Protein AF-A0A7S4UGL4-F1 (afdb_monomer_lite)

Radius of gyration: 26.82 Å; chains: 1; bounding box: 84×40×76 Å

Foldseek 3Di:
DDDDDDDDDDDDDDDDDDPDDDDPDDPDPDDLLNLLVVLQVQLVVCVVVVNLVSNVVSLVVSVVSVVVVVVVHNLCDPPPPSVCSLLSSLLSCCLSCVPPNPVSLVVNCVVVVANLSSLLSNLLNVVDPLVCNLVSLQVRLCVQVVDDRLVVVLVCVVPDPDDDDDDDDDPDDPDPPPHGDPVSLVSLVSSLVSCVSSVVVSSSVSSVVVSD

Sequence (212 aa):
LRAAAAAQGGGGKAGGGGAGVAAAQIPAAVSPAWLVELSLHLAFGHEDASDLVSAQKAVDAASALLDDMLKQGPLADLKDPRWHIRELVWNARAHFARKQPDKVRQEINAASGGTVTGTVLFVCNGGIPKEKCEDELSAAWSAIDDGLDLRDAVKASAAAPPPVPAPGKGQGSAGPRKGPGPQGLVELALAARAACSARCFALAQAMLARLD

Organism: NCBI:txid311494

Structure (mmCIF, N/CA/C/O backbone):
data_AF-A0A7S4UGL4-F1
#
_entry.id   AF-A0A7S4UGL4-F1
#
loop_
_atom_site.group_PDB
_atom_site.id
_atom_site.type_symbol
_atom_site.label_atom_id
_atom_site.label_alt_id
_atom_site.label_comp_id
_atom_site.label_asym_id
_atom_site.label_entity_id
_atom_site.label_seq_id
_atom_site.pdbx_PDB_ins_code
_atom_site.Cartn_x
_atom_site.Cartn_y
_atom_site.Cartn_z
_atom_site.occupancy
_atom_site.B_iso_or_equiv
_atom_site.auth_seq_id
_atom_site.auth_comp_id
_atom_site.auth_asym_id
_atom_site.auth_atom_id
_atom_site.pdbx_PDB_model_num
ATOM 1 N N . LEU A 1 1 ? 28.511 22.842 -24.683 1.00 36.59 1 LEU A N 1
ATOM 2 C CA . LEU A 1 1 ? 29.555 23.168 -25.682 1.00 36.59 1 LEU A CA 1
ATOM 3 C C . LEU A 1 1 ? 29.963 21.877 -26.374 1.00 36.59 1 LEU A C 1
ATOM 5 O O . LEU A 1 1 ? 30.260 20.907 -25.693 1.00 36.59 1 LEU A O 1
ATOM 9 N N . ARG A 1 2 ? 29.835 21.854 -27.705 1.00 37.72 2 ARG A N 1
ATOM 10 C CA . ARG A 1 2 ? 30.111 20.719 -28.597 1.00 37.72 2 ARG A CA 1
ATOM 11 C C . ARG A 1 2 ? 31.584 20.304 -28.534 1.00 37.72 2 ARG A C 1
ATOM 13 O O . ARG A 1 2 ? 32.440 21.179 -28.493 1.00 37.72 2 ARG A O 1
ATOM 20 N N . ALA A 1 3 ? 31.856 19.015 -28.705 1.00 38.88 3 ALA A N 1
ATOM 21 C CA . ALA A 1 3 ? 33.080 18.558 -29.354 1.00 38.88 3 ALA A CA 1
ATOM 22 C C . ALA A 1 3 ? 32.763 17.309 -30.184 1.00 38.88 3 ALA A C 1
ATOM 24 O O . ALA A 1 3 ? 32.491 16.235 -29.657 1.00 38.88 3 ALA A O 1
ATOM 25 N N . ALA A 1 4 ? 32.738 17.512 -31.499 1.00 39.75 4 ALA A N 1
ATOM 26 C CA . ALA A 1 4 ? 32.843 16.466 -32.496 1.00 39.75 4 ALA A CA 1
ATOM 27 C C . ALA A 1 4 ? 34.320 16.071 -32.624 1.00 39.75 4 ALA A C 1
ATOM 29 O O . ALA A 1 4 ? 35.186 16.944 -32.610 1.00 39.75 4 ALA A O 1
ATOM 30 N N . ALA A 1 5 ? 34.596 14.785 -32.817 1.00 43.34 5 ALA A N 1
ATOM 31 C CA . ALA A 1 5 ? 35.855 14.323 -33.381 1.00 43.34 5 ALA A CA 1
ATOM 32 C C . ALA A 1 5 ? 35.522 13.337 -34.502 1.00 43.34 5 ALA A C 1
ATOM 34 O O . ALA A 1 5 ? 35.168 12.185 -34.266 1.00 43.34 5 ALA A O 1
ATOM 35 N N . ALA A 1 6 ? 35.577 13.849 -35.729 1.00 40.62 6 ALA A N 1
ATOM 36 C CA . ALA A 1 6 ? 35.667 13.047 -36.933 1.00 40.62 6 ALA A CA 1
ATOM 37 C C . ALA A 1 6 ? 37.114 12.556 -37.063 1.00 40.62 6 ALA A C 1
ATOM 39 O O . ALA A 1 6 ? 38.041 13.363 -37.020 1.00 40.62 6 ALA A O 1
ATOM 40 N N . ALA A 1 7 ? 37.301 11.253 -37.253 1.00 40.53 7 ALA A N 1
ATOM 41 C CA . ALA A 1 7 ? 38.541 10.692 -37.768 1.00 40.53 7 ALA A CA 1
ATOM 42 C C . ALA A 1 7 ? 38.205 9.959 -39.067 1.00 40.53 7 ALA A C 1
ATOM 44 O O . ALA A 1 7 ? 37.523 8.937 -39.084 1.00 40.53 7 ALA A O 1
ATOM 45 N N . GLN A 1 8 ? 38.642 10.569 -40.161 1.00 36.66 8 GLN A N 1
ATOM 46 C CA . GLN A 1 8 ? 38.581 10.072 -41.523 1.00 36.66 8 GLN A CA 1
ATOM 47 C C . GLN A 1 8 ? 39.925 9.389 -41.805 1.00 36.66 8 GLN A C 1
ATOM 49 O O . GLN A 1 8 ? 40.971 9.994 -41.577 1.00 36.66 8 GLN A O 1
ATOM 54 N N . GLY A 1 9 ? 39.921 8.151 -42.299 1.00 32.38 9 GLY A N 1
ATOM 55 C CA . GLY A 1 9 ? 41.149 7.505 -42.756 1.00 32.38 9 GLY A CA 1
ATOM 56 C C . GLY A 1 9 ? 40.959 6.049 -43.166 1.00 32.38 9 GLY A C 1
ATOM 57 O O . GLY A 1 9 ? 40.658 5.209 -42.328 1.00 32.38 9 GLY A O 1
ATOM 58 N N . GLY A 1 10 ? 41.199 5.762 -44.449 1.00 30.03 10 GLY A N 1
ATOM 59 C CA . GLY A 1 10 ? 41.533 4.417 -44.928 1.00 30.03 10 GLY A CA 1
ATOM 60 C C . GLY A 1 10 ? 40.490 3.762 -45.829 1.00 30.03 10 GLY A C 1
ATOM 61 O O . GLY A 1 10 ? 39.720 2.917 -45.388 1.00 30.03 10 GLY A O 1
ATOM 62 N N . GLY A 1 11 ? 40.506 4.110 -47.117 1.00 33.19 11 GLY A N 1
ATOM 63 C CA . GLY A 1 11 ? 39.863 3.309 -48.154 1.00 33.19 11 GLY A CA 1
ATOM 64 C C . GLY A 1 11 ? 40.650 2.025 -48.429 1.00 33.19 11 GLY A C 1
ATOM 65 O O . GLY A 1 11 ? 41.856 2.066 -48.653 1.00 33.19 11 GLY A O 1
ATOM 66 N N . GLY A 1 12 ? 39.945 0.897 -48.463 1.00 33.81 12 GLY A N 1
ATOM 67 C CA . GLY A 1 12 ? 40.427 -0.388 -48.959 1.00 33.81 12 GLY A CA 1
ATOM 68 C C . GLY A 1 12 ? 39.231 -1.184 -49.471 1.00 33.81 12 GLY A C 1
ATOM 69 O O . GLY A 1 12 ? 38.298 -1.456 -48.720 1.00 33.81 12 GLY A O 1
ATOM 70 N N . LYS A 1 13 ? 39.210 -1.480 -50.772 1.00 40.00 13 LYS A N 1
ATOM 71 C CA . LYS A 1 13 ? 38.103 -2.149 -51.463 1.00 40.00 13 LYS A CA 1
ATOM 72 C C . LYS A 1 13 ? 38.457 -3.619 -51.720 1.00 40.00 13 LYS A C 1
ATOM 74 O O . LYS A 1 13 ? 39.523 -3.894 -52.253 1.00 40.00 13 LYS A O 1
ATOM 79 N N . ALA A 1 14 ? 37.465 -4.472 -51.457 1.00 39.34 14 ALA A N 1
ATOM 80 C CA . ALA A 1 14 ? 37.198 -5.809 -52.003 1.00 39.34 14 ALA A CA 1
ATOM 81 C C . ALA A 1 14 ? 38.036 -7.018 -51.537 1.00 39.34 14 ALA A C 1
ATOM 83 O O . ALA A 1 14 ? 39.243 -7.083 -51.731 1.00 39.34 14 ALA A O 1
ATOM 84 N N . GLY A 1 15 ? 37.316 -8.057 -51.091 1.00 30.25 15 GLY A N 1
ATOM 85 C CA . GLY A 1 15 ? 37.772 -9.443 -51.175 1.00 30.25 15 GLY A CA 1
ATOM 86 C C . GLY A 1 15 ? 37.043 -10.418 -50.246 1.00 30.25 15 GLY A C 1
ATOM 87 O O . GLY A 1 15 ? 37.308 -10.427 -49.054 1.00 30.25 15 GLY A O 1
ATOM 88 N N . GLY A 1 16 ? 36.225 -11.303 -50.824 1.00 27.97 16 GLY A N 1
ATOM 89 C CA . GLY A 1 16 ? 36.069 -12.676 -50.322 1.00 27.97 16 GLY A CA 1
ATOM 90 C C . GLY A 1 16 ? 34.840 -12.969 -49.465 1.00 27.97 16 GLY A C 1
ATOM 91 O O . GLY A 1 16 ? 34.641 -12.391 -48.406 1.00 27.97 16 GLY A O 1
ATOM 92 N N . GLY A 1 17 ? 34.023 -13.908 -49.945 1.00 33.91 17 GLY A N 1
ATOM 93 C CA . GLY A 1 17 ? 32.798 -14.356 -49.304 1.00 33.91 17 GLY A CA 1
ATOM 94 C C . GLY A 1 17 ? 33.018 -15.120 -48.000 1.00 33.91 17 GLY A C 1
ATOM 95 O O . GLY A 1 17 ? 33.987 -15.853 -47.827 1.00 33.91 17 GLY A O 1
ATOM 96 N N . GLY A 1 18 ? 32.035 -14.982 -47.121 1.00 29.88 18 GLY A N 1
ATOM 97 C CA . GLY A 1 18 ? 31.834 -15.812 -45.947 1.00 29.88 18 GLY A CA 1
ATOM 98 C C . GLY A 1 18 ? 30.344 -15.838 -45.658 1.00 29.88 18 GLY A C 1
ATOM 99 O O . GLY A 1 18 ? 29.797 -14.882 -45.118 1.00 29.88 18 GLY A O 1
ATOM 100 N N . ALA A 1 19 ? 29.675 -16.911 -46.077 1.00 44.91 19 ALA A N 1
ATOM 101 C CA . ALA A 1 19 ? 28.354 -17.249 -45.574 1.00 44.91 19 ALA A CA 1
ATOM 102 C C . ALA A 1 19 ? 28.470 -17.418 -44.052 1.00 44.91 19 ALA A C 1
ATOM 104 O O . ALA A 1 19 ? 29.179 -18.304 -43.580 1.00 44.91 19 ALA A O 1
ATOM 105 N N . GLY A 1 20 ? 27.834 -16.535 -43.288 1.00 36.19 20 GLY A N 1
ATOM 106 C CA . GLY A 1 20 ? 27.994 -16.507 -41.842 1.00 36.19 20 GLY A CA 1
ATOM 107 C C . GLY A 1 20 ? 26.932 -15.651 -41.176 1.00 36.19 20 GLY A C 1
ATOM 108 O O . GLY A 1 20 ? 27.095 -14.447 -41.044 1.00 36.19 20 GLY A O 1
ATOM 109 N N . VAL A 1 21 ? 25.883 -16.336 -40.724 1.00 41.25 21 VAL A N 1
ATOM 110 C CA . VAL A 1 21 ? 24.908 -15.907 -39.714 1.00 41.25 21 VAL A CA 1
ATOM 111 C C . VAL A 1 21 ? 23.964 -14.782 -40.149 1.00 41.25 21 VAL A C 1
ATOM 113 O O . VAL A 1 21 ? 24.224 -13.588 -40.029 1.00 41.25 21 VAL A O 1
ATOM 116 N N . ALA A 1 22 ? 22.795 -15.218 -40.618 1.00 42.91 22 ALA A N 1
ATOM 117 C CA . ALA A 1 22 ? 21.590 -14.414 -40.671 1.00 42.91 22 ALA A CA 1
ATOM 118 C C . ALA A 1 22 ? 21.352 -13.698 -39.332 1.00 42.91 22 ALA A C 1
ATOM 120 O O . ALA A 1 22 ? 21.403 -14.330 -38.283 1.00 42.91 22 ALA A O 1
ATOM 121 N N . ALA A 1 23 ? 21.071 -12.396 -39.425 1.00 42.28 23 ALA A N 1
ATOM 122 C CA . ALA A 1 23 ? 20.431 -11.551 -38.423 1.00 42.28 23 ALA A CA 1
ATOM 123 C C . ALA A 1 23 ? 20.890 -11.778 -36.972 1.00 42.28 23 ALA A C 1
ATOM 125 O O . ALA A 1 23 ? 20.346 -12.619 -36.258 1.00 42.28 23 ALA A O 1
ATOM 126 N N . ALA A 1 24 ? 21.802 -10.926 -36.489 1.00 45.59 24 ALA A N 1
ATOM 127 C CA . ALA A 1 24 ? 21.835 -10.622 -35.063 1.00 45.59 24 ALA A CA 1
ATOM 128 C C . ALA A 1 24 ? 20.412 -10.205 -34.663 1.00 45.59 24 ALA A C 1
ATOM 130 O O . ALA A 1 24 ? 19.915 -9.162 -35.096 1.00 45.59 24 ALA A O 1
ATOM 131 N N . GLN A 1 25 ? 19.725 -11.099 -33.953 1.00 50.09 25 GLN A N 1
ATOM 132 C CA . GLN A 1 25 ? 18.361 -10.891 -33.511 1.00 50.09 25 GLN A CA 1
ATOM 133 C C . GLN A 1 25 ? 18.318 -9.588 -32.715 1.00 50.09 25 GLN A C 1
ATOM 135 O O . GLN A 1 25 ? 19.102 -9.365 -31.794 1.00 50.09 25 GLN A O 1
ATOM 140 N N . ILE A 1 26 ? 17.419 -8.716 -33.159 1.00 49.59 26 ILE A N 1
ATOM 141 C CA . ILE A 1 26 ? 17.035 -7.445 -32.551 1.00 49.59 26 ILE A CA 1
ATOM 142 C C . ILE A 1 26 ? 16.939 -7.643 -31.027 1.00 49.59 26 ILE A C 1
ATOM 144 O O . ILE A 1 26 ? 16.314 -8.626 -30.616 1.00 49.59 26 ILE A O 1
ATOM 148 N N . PRO A 1 27 ? 17.527 -6.768 -30.182 1.00 56.69 27 PRO A N 1
ATOM 149 C CA . PRO A 1 27 ? 17.377 -6.889 -28.736 1.00 56.69 27 PRO A CA 1
ATOM 150 C C . PRO A 1 27 ? 15.884 -6.956 -28.420 1.00 56.69 27 PRO A C 1
ATOM 152 O O . PRO A 1 27 ? 15.127 -6.076 -28.836 1.00 56.69 27 PRO A O 1
ATOM 155 N N . ALA A 1 28 ? 15.451 -8.033 -27.759 1.00 55.81 28 ALA A N 1
ATOM 156 C CA . ALA A 1 28 ? 14.061 -8.182 -27.359 1.00 55.81 28 ALA A CA 1
ATOM 157 C C . ALA A 1 28 ? 13.669 -6.920 -26.586 1.00 55.81 28 ALA A C 1
ATOM 159 O O . ALA A 1 28 ? 14.334 -6.563 -25.611 1.00 55.81 28 ALA A O 1
ATOM 160 N N . ALA A 1 29 ? 12.649 -6.207 -27.068 1.00 65.38 29 ALA A N 1
ATOM 161 C CA . ALA A 1 29 ? 12.175 -5.006 -26.404 1.00 65.38 29 ALA A CA 1
ATOM 162 C C . ALA A 1 29 ? 11.794 -5.387 -24.972 1.00 65.38 29 ALA A C 1
ATOM 164 O O . ALA A 1 29 ? 10.878 -6.182 -24.752 1.00 65.38 29 ALA A O 1
ATOM 165 N N . VAL A 1 30 ? 12.548 -4.876 -24.002 1.00 73.81 30 VAL A N 1
ATOM 166 C CA . VAL A 1 30 ? 12.300 -5.175 -22.599 1.00 73.81 30 VAL A CA 1
ATOM 167 C C . VAL A 1 30 ? 10.983 -4.511 -22.217 1.00 73.81 30 VAL A C 1
ATOM 169 O O . VAL A 1 30 ? 10.825 -3.299 -22.358 1.00 73.81 30 VAL A O 1
ATOM 172 N N . SER A 1 31 ? 10.022 -5.316 -21.767 1.00 82.94 31 SER A N 1
ATOM 173 C CA . SER A 1 31 ? 8.721 -4.807 -21.341 1.00 82.94 31 SER A CA 1
ATOM 174 C C . SER A 1 31 ? 8.887 -3.879 -20.129 1.00 82.94 31 SER A C 1
ATOM 176 O O . SER A 1 31 ? 9.547 -4.272 -19.164 1.00 82.94 31 SER A O 1
ATOM 178 N N . PRO A 1 32 ? 8.252 -2.692 -20.109 1.00 84.00 32 PRO A N 1
ATOM 179 C CA . PRO A 1 32 ? 8.237 -1.827 -18.929 1.00 84.00 32 PRO A CA 1
ATOM 180 C C . PRO A 1 32 ? 7.724 -2.530 -17.666 1.00 84.00 32 PRO A C 1
ATOM 182 O O . PRO A 1 32 ? 8.259 -2.306 -16.587 1.00 84.00 32 PRO A O 1
ATOM 185 N N . ALA A 1 33 ? 6.753 -3.440 -17.805 1.00 86.81 33 ALA A N 1
ATOM 186 C CA . ALA A 1 33 ? 6.246 -4.236 -16.686 1.00 86.81 33 ALA A CA 1
ATOM 187 C C . ALA A 1 33 ? 7.343 -5.118 -16.065 1.00 86.81 33 ALA A C 1
ATOM 189 O O . ALA A 1 33 ? 7.485 -5.171 -14.848 1.00 86.81 33 ALA A O 1
ATOM 190 N N . TRP A 1 34 ? 8.184 -5.728 -16.905 1.00 87.75 34 TRP A N 1
ATOM 191 C CA . TRP A 1 34 ? 9.317 -6.526 -16.439 1.00 87.75 34 TRP A CA 1
ATOM 192 C C . TRP A 1 34 ? 10.369 -5.667 -15.730 1.00 87.75 34 TRP A C 1
ATOM 194 O O . TRP A 1 34 ? 10.930 -6.086 -14.722 1.00 87.75 34 TRP A O 1
ATOM 204 N N . LEU A 1 35 ? 10.616 -4.444 -16.217 1.00 89.88 35 LEU A N 1
ATOM 205 C CA . LEU A 1 35 ? 11.516 -3.506 -15.540 1.00 89.88 35 LEU A CA 1
ATOM 206 C C . LEU A 1 35 ? 10.985 -3.110 -14.161 1.00 89.88 35 LEU A C 1
ATOM 208 O O . LEU A 1 35 ? 11.765 -3.067 -13.214 1.00 89.88 35 LEU A O 1
ATOM 212 N N . VAL A 1 36 ? 9.675 -2.875 -14.034 1.00 92.62 36 VAL A N 1
ATOM 213 C CA . VAL A 1 36 ? 9.042 -2.612 -12.736 1.00 92.62 36 VAL A CA 1
ATOM 214 C C . VAL A 1 36 ? 9.249 -3.792 -11.790 1.00 92.62 36 VAL A C 1
ATOM 216 O O . VAL A 1 36 ? 9.765 -3.603 -10.691 1.00 92.62 36 VAL A O 1
ATOM 219 N N . GLU A 1 37 ? 8.905 -5.008 -12.215 1.00 92.31 37 GLU A N 1
ATOM 220 C CA . GLU A 1 37 ? 9.084 -6.212 -11.398 1.00 92.31 37 GLU A CA 1
ATOM 221 C C . GLU A 1 37 ? 10.542 -6.401 -10.968 1.00 92.31 37 GLU A C 1
ATOM 223 O O . GLU A 1 37 ? 10.804 -6.674 -9.796 1.00 92.31 37 GLU A O 1
ATOM 228 N N . LEU A 1 38 ? 11.501 -6.214 -11.881 1.00 93.69 38 LEU A N 1
ATOM 229 C CA . LEU A 1 38 ? 12.925 -6.314 -11.571 1.00 93.69 38 LEU A CA 1
ATOM 230 C C . LEU A 1 38 ? 13.360 -5.252 -10.553 1.00 93.69 38 LEU A C 1
ATOM 232 O O . LEU A 1 38 ? 14.070 -5.574 -9.601 1.00 93.69 38 LEU A O 1
ATOM 236 N N . SER A 1 39 ? 12.923 -4.000 -10.715 1.00 95.56 39 SER A N 1
ATOM 237 C CA . SER A 1 39 ? 13.200 -2.931 -9.750 1.00 95.56 39 SER A CA 1
ATOM 238 C C . SER A 1 39 ? 12.629 -3.247 -8.367 1.00 95.56 39 SER A C 1
ATOM 240 O O . SER A 1 39 ? 13.302 -3.010 -7.367 1.00 95.56 39 SER A O 1
ATOM 242 N N . LEU A 1 40 ? 11.437 -3.843 -8.288 1.00 96.50 40 LEU A N 1
ATOM 243 C CA . LEU A 1 40 ? 10.865 -4.277 -7.012 1.00 96.50 40 LEU A CA 1
ATOM 244 C C . LEU A 1 40 ? 11.659 -5.434 -6.387 1.00 96.50 40 LEU A C 1
ATOM 246 O O . LEU A 1 40 ? 11.948 -5.385 -5.194 1.00 96.50 40 LEU A O 1
ATOM 250 N N . HIS A 1 41 ? 12.088 -6.428 -7.170 1.00 95.75 41 HIS A N 1
ATOM 251 C CA . HIS A 1 41 ? 12.958 -7.499 -6.663 1.00 95.75 41 HIS A CA 1
ATOM 252 C C . HIS A 1 41 ? 14.279 -6.949 -6.111 1.00 95.75 41 HIS A C 1
ATOM 254 O O . HIS A 1 41 ? 14.727 -7.371 -5.046 1.00 95.75 41 HIS A O 1
ATOM 260 N N . LEU A 1 42 ? 14.885 -5.976 -6.800 1.00 95.75 42 LEU A N 1
ATOM 261 C CA . LEU A 1 42 ? 16.085 -5.295 -6.313 1.00 95.75 42 LEU A CA 1
ATOM 262 C C . LEU A 1 42 ? 15.817 -4.532 -5.013 1.00 95.75 42 LEU A C 1
ATOM 264 O O . LEU A 1 42 ? 16.657 -4.565 -4.118 1.00 95.75 42 LEU A O 1
ATOM 268 N N . ALA A 1 43 ? 14.658 -3.881 -4.879 1.00 96.75 43 ALA A N 1
ATOM 269 C CA . ALA A 1 43 ? 14.300 -3.168 -3.657 1.00 96.75 43 ALA A CA 1
ATOM 270 C C . ALA A 1 43 ? 14.305 -4.090 -2.430 1.00 96.75 43 ALA A C 1
ATOM 272 O O . ALA A 1 43 ? 14.967 -3.785 -1.438 1.00 96.75 43 ALA A O 1
ATOM 273 N N . PHE A 1 44 ? 13.631 -5.239 -2.520 1.00 96.25 44 PHE A N 1
ATOM 274 C CA . PHE A 1 44 ? 13.597 -6.215 -1.428 1.00 96.25 44 PHE A CA 1
ATOM 275 C C . PHE A 1 44 ? 14.955 -6.893 -1.206 1.00 96.25 44 PHE A C 1
ATOM 277 O O . PHE A 1 44 ? 15.372 -7.045 -0.064 1.00 96.25 44 PHE A O 1
ATOM 284 N N . GLY A 1 45 ? 15.715 -7.190 -2.266 1.00 96.81 45 GLY A N 1
ATOM 285 C CA . GLY A 1 45 ? 17.083 -7.702 -2.115 1.00 96.81 45 GLY A CA 1
ATOM 286 C C . GLY A 1 45 ? 18.018 -6.722 -1.391 1.00 96.81 45 GLY A C 1
ATOM 287 O O . GLY A 1 45 ? 18.851 -7.130 -0.582 1.00 96.81 45 GLY A O 1
ATOM 288 N N . HIS A 1 46 ? 17.863 -5.418 -1.631 1.00 97.50 46 HIS A N 1
ATOM 289 C CA . HIS A 1 46 ? 18.580 -4.387 -0.882 1.00 97.50 46 HIS A CA 1
ATOM 290 C C . HIS A 1 46 ? 18.089 -4.262 0.566 1.00 97.50 46 HIS A C 1
ATOM 292 O O . HIS A 1 46 ? 18.908 -4.025 1.454 1.00 97.50 46 HIS A O 1
ATOM 298 N N . GLU A 1 47 ? 16.791 -4.442 0.825 1.00 96.19 47 GLU A N 1
ATOM 299 C CA . GLU A 1 47 ? 16.255 -4.490 2.189 1.00 96.19 47 GLU A CA 1
ATOM 300 C C . GLU A 1 47 ? 16.848 -5.649 2.995 1.00 96.19 47 GLU A C 1
ATOM 302 O O . GLU A 1 47 ? 17.322 -5.421 4.110 1.00 96.19 47 GLU A O 1
ATOM 307 N N . ASP A 1 48 ? 16.904 -6.850 2.414 1.00 96.50 48 ASP A N 1
ATOM 308 C CA . ASP A 1 48 ? 17.514 -8.034 3.032 1.00 96.50 48 ASP A CA 1
ATOM 309 C C . ASP A 1 48 ? 19.004 -7.805 3.336 1.00 96.50 48 ASP A C 1
ATOM 311 O O . ASP A 1 48 ? 19.517 -8.214 4.380 1.00 96.50 48 ASP A O 1
ATOM 315 N N . ALA A 1 49 ? 19.698 -7.071 2.461 1.00 96.69 49 ALA A N 1
ATOM 316 C CA . ALA A 1 49 ? 21.080 -6.637 2.663 1.00 96.69 49 ALA A CA 1
ATOM 317 C C . ALA A 1 49 ? 21.231 -5.447 3.636 1.00 96.69 49 ALA A C 1
ATOM 319 O O . ALA A 1 49 ? 22.342 -4.955 3.837 1.00 96.69 49 ALA A O 1
ATOM 320 N N . SER A 1 50 ? 20.138 -4.968 4.243 1.00 95.31 50 SER A N 1
ATOM 321 C CA . SER A 1 50 ? 20.081 -3.776 5.104 1.00 95.31 50 SER A CA 1
ATOM 322 C C . SER A 1 50 ? 20.503 -2.458 4.429 1.00 95.31 50 SER A C 1
ATOM 324 O O . SER A 1 50 ? 20.718 -1.451 5.109 1.00 95.31 50 SER A O 1
ATOM 326 N N . ASP A 1 51 ? 20.561 -2.411 3.095 1.00 96.06 51 ASP A N 1
ATOM 327 C CA . ASP A 1 51 ? 20.804 -1.195 2.312 1.00 96.06 51 ASP A CA 1
ATOM 328 C C . ASP A 1 51 ? 19.481 -0.490 1.979 1.00 96.06 51 ASP A C 1
ATOM 330 O O . ASP A 1 51 ? 18.986 -0.473 0.849 1.00 96.06 51 ASP A O 1
ATOM 334 N N . LEU A 1 52 ? 18.896 0.134 3.001 1.00 93.31 52 LEU A N 1
ATOM 335 C CA . LEU A 1 52 ? 17.595 0.801 2.890 1.00 93.31 52 LEU A CA 1
ATOM 336 C C . LEU A 1 52 ? 17.599 1.993 1.917 1.00 93.31 52 LEU A C 1
ATOM 338 O O . LEU A 1 52 ? 16.544 2.389 1.422 1.00 93.31 52 LEU A O 1
ATOM 342 N N . VAL A 1 53 ? 18.764 2.592 1.645 1.00 94.06 53 VAL A N 1
ATOM 343 C CA . VAL A 1 53 ? 18.876 3.719 0.707 1.00 94.06 53 VAL A CA 1
ATOM 344 C C . VAL A 1 53 ? 18.737 3.220 -0.725 1.00 94.06 53 VAL A C 1
ATOM 346 O O . VAL A 1 53 ? 17.980 3.808 -1.499 1.00 94.06 53 VAL A O 1
ATOM 349 N N . SER A 1 54 ? 19.442 2.146 -1.082 1.00 95.56 54 SER A N 1
ATOM 350 C CA . SER A 1 54 ? 19.311 1.538 -2.408 1.00 95.56 54 SER A CA 1
ATOM 351 C C . SER A 1 54 ? 17.952 0.869 -2.589 1.00 95.56 54 SER A C 1
ATOM 353 O O . SER A 1 54 ? 17.368 0.991 -3.666 1.00 95.56 54 SER A O 1
ATOM 355 N N . ALA A 1 55 ? 17.395 0.275 -1.527 1.00 95.69 55 ALA A N 1
ATOM 356 C CA . ALA A 1 55 ? 16.039 -0.264 -1.542 1.00 95.69 55 ALA A CA 1
ATOM 357 C C . ALA A 1 55 ? 15.010 0.809 -1.931 1.00 95.69 55 ALA A C 1
ATOM 359 O O . ALA A 1 55 ? 14.271 0.641 -2.900 1.00 95.69 55 ALA A O 1
ATOM 360 N N . GLN A 1 56 ? 15.031 1.964 -1.252 1.00 94.62 56 GLN A N 1
ATOM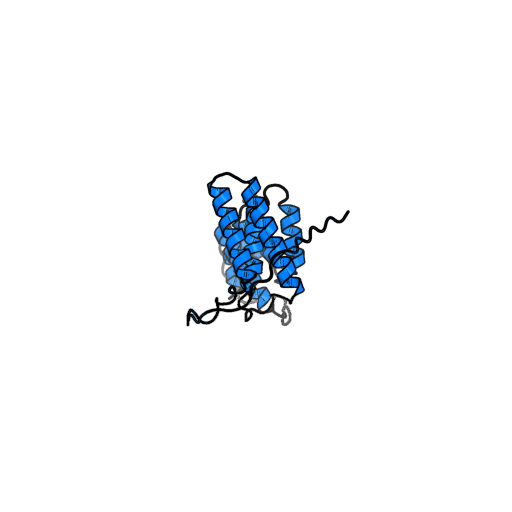 361 C CA . GLN A 1 56 ? 14.127 3.072 -1.569 1.00 94.62 56 GLN A CA 1
ATOM 362 C C . GLN A 1 56 ? 14.316 3.582 -3.003 1.00 94.62 56 GLN A C 1
ATOM 364 O O . GLN A 1 56 ? 13.334 3.800 -3.705 1.00 94.62 56 GLN A O 1
ATOM 369 N N . LYS A 1 57 ? 15.563 3.733 -3.470 1.00 95.56 57 LYS A N 1
ATOM 370 C CA . LYS A 1 57 ? 15.837 4.166 -4.852 1.00 95.56 57 LYS A CA 1
ATOM 371 C C . LYS A 1 57 ? 15.243 3.213 -5.888 1.00 95.56 57 LYS A C 1
ATOM 373 O O . LYS A 1 57 ? 14.760 3.666 -6.921 1.00 95.56 57 LYS A O 1
ATOM 378 N N . ALA A 1 58 ? 15.282 1.910 -5.624 1.00 96.19 58 ALA A N 1
ATOM 379 C CA . ALA A 1 58 ? 14.707 0.908 -6.510 1.00 96.19 58 ALA A CA 1
ATOM 380 C C . ALA A 1 58 ? 13.166 0.977 -6.533 1.00 96.19 58 ALA A C 1
ATOM 382 O O . ALA A 1 58 ? 12.570 0.885 -7.606 1.00 96.19 58 ALA A O 1
ATOM 383 N N . VAL A 1 59 ? 12.521 1.247 -5.390 1.00 95.75 59 VAL A N 1
ATOM 384 C CA . VAL A 1 59 ? 11.072 1.528 -5.326 1.00 95.75 59 VAL A CA 1
ATOM 385 C C . VAL A 1 59 ? 10.712 2.799 -6.095 1.00 95.75 59 VAL A C 1
ATOM 387 O O . VAL A 1 59 ? 9.750 2.802 -6.861 1.00 95.75 59 VAL A O 1
ATOM 390 N N . ASP A 1 60 ? 11.488 3.870 -5.929 1.00 94.38 60 ASP A N 1
ATOM 391 C CA . ASP A 1 60 ? 11.254 5.137 -6.628 1.00 94.38 60 ASP A CA 1
ATOM 392 C C . ASP A 1 60 ? 11.397 4.959 -8.152 1.00 94.38 60 ASP A C 1
ATOM 394 O O . ASP A 1 60 ? 10.588 5.484 -8.919 1.00 94.38 60 ASP A O 1
ATOM 398 N N . ALA A 1 61 ? 12.370 4.154 -8.597 1.00 94.38 61 ALA A N 1
ATOM 399 C CA . ALA A 1 61 ? 12.534 3.788 -10.004 1.00 94.38 61 ALA A CA 1
ATOM 400 C C . ALA A 1 61 ? 11.336 2.984 -10.541 1.00 94.38 61 ALA A C 1
ATOM 402 O O . ALA A 1 61 ? 10.827 3.292 -11.619 1.00 94.38 61 ALA A O 1
ATOM 403 N N . ALA A 1 62 ? 10.841 2.004 -9.777 1.00 95.00 62 ALA A N 1
ATOM 404 C CA . ALA A 1 62 ? 9.635 1.251 -10.122 1.00 95.00 62 ALA A CA 1
ATOM 405 C C . ALA A 1 62 ? 8.398 2.164 -10.228 1.00 95.00 62 ALA A C 1
ATOM 407 O O . ALA A 1 62 ? 7.598 2.021 -11.153 1.00 95.00 62 ALA A O 1
ATOM 408 N N . SER A 1 63 ? 8.265 3.140 -9.322 1.00 93.00 63 SER A N 1
ATOM 409 C CA . SER A 1 63 ? 7.179 4.128 -9.354 1.00 93.00 63 SER A CA 1
ATOM 410 C C . SER A 1 63 ? 7.246 5.022 -10.589 1.00 93.00 63 SER A C 1
ATOM 412 O O . SER A 1 63 ? 6.227 5.228 -11.239 1.00 93.00 63 SER A O 1
ATOM 414 N N . ALA A 1 64 ? 8.433 5.512 -10.952 1.00 92.06 64 ALA A N 1
ATOM 415 C CA . ALA A 1 64 ? 8.604 6.336 -12.146 1.00 92.06 64 ALA A CA 1
ATOM 416 C C . ALA A 1 64 ? 8.252 5.566 -13.432 1.00 92.06 64 ALA A C 1
ATOM 418 O O . ALA A 1 64 ? 7.589 6.103 -14.320 1.00 92.06 64 ALA A O 1
ATOM 419 N N . LEU A 1 65 ? 8.637 4.286 -13.512 1.00 91.38 65 LEU A N 1
ATOM 420 C CA . LEU A 1 65 ? 8.271 3.413 -14.629 1.00 91.38 65 LEU A CA 1
ATOM 421 C C . LEU A 1 65 ? 6.756 3.186 -14.710 1.00 91.38 65 LEU A C 1
ATOM 423 O O . LEU A 1 65 ? 6.194 3.234 -15.804 1.00 91.38 65 LEU A O 1
ATOM 427 N N . LEU A 1 66 ? 6.083 2.982 -13.572 1.00 90.31 66 LEU A N 1
ATOM 428 C CA . LEU A 1 66 ? 4.622 2.896 -13.526 1.00 90.31 66 LEU A CA 1
ATOM 429 C C . LEU A 1 66 ? 3.967 4.188 -14.033 1.00 90.31 66 LEU A C 1
ATOM 431 O O . LEU A 1 66 ? 3.045 4.118 -14.844 1.00 90.31 66 LEU A O 1
ATOM 435 N N . ASP A 1 67 ? 4.444 5.354 -13.597 1.00 88.12 67 ASP A N 1
ATOM 436 C CA . ASP A 1 67 ? 3.906 6.643 -14.044 1.00 88.12 67 ASP A CA 1
ATOM 437 C C . ASP A 1 67 ? 4.046 6.814 -15.563 1.00 88.12 67 ASP A C 1
ATOM 439 O O . ASP A 1 67 ? 3.123 7.280 -16.234 1.00 88.12 67 ASP A O 1
ATOM 443 N N . ASP A 1 68 ? 5.176 6.393 -16.134 1.00 86.88 68 ASP A N 1
ATOM 444 C CA . ASP A 1 68 ? 5.386 6.407 -17.581 1.00 86.88 68 ASP A CA 1
ATOM 445 C C . ASP A 1 68 ? 4.472 5.421 -18.319 1.00 86.88 68 ASP A C 1
ATOM 447 O O . ASP A 1 68 ? 3.953 5.752 -19.388 1.00 86.88 68 ASP A O 1
ATOM 451 N N . MET A 1 69 ? 4.203 4.245 -17.743 1.00 84.62 69 MET A N 1
ATOM 452 C CA . MET A 1 69 ? 3.219 3.302 -18.285 1.00 84.62 69 MET A CA 1
ATOM 453 C C . MET A 1 69 ? 1.801 3.887 -18.264 1.00 84.62 69 MET A C 1
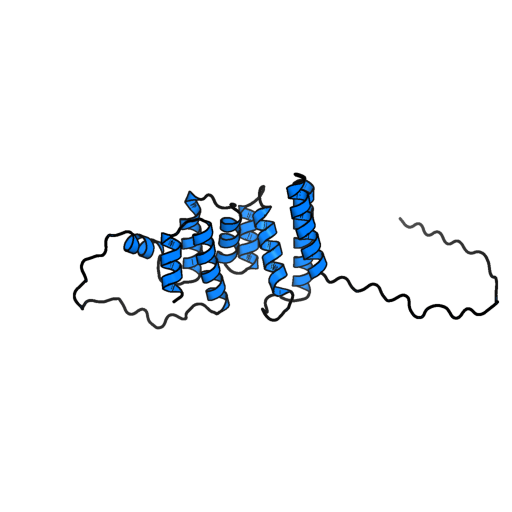ATOM 455 O O . MET A 1 69 ? 1.082 3.771 -19.255 1.00 84.62 69 MET A O 1
ATOM 459 N N . LEU A 1 70 ? 1.410 4.558 -17.177 1.00 83.69 70 LEU A N 1
ATOM 460 C CA . LEU A 1 70 ? 0.086 5.174 -17.033 1.00 83.69 70 LEU A CA 1
ATOM 461 C C . LEU A 1 70 ? -0.139 6.331 -18.020 1.00 83.69 70 LEU A C 1
ATOM 463 O O . LEU A 1 70 ? -1.262 6.528 -18.483 1.00 83.69 70 LEU A O 1
ATOM 467 N N . LYS A 1 71 ? 0.917 7.061 -18.409 1.00 82.38 71 LYS A N 1
ATOM 468 C CA . LYS A 1 71 ? 0.847 8.081 -19.477 1.00 82.38 71 LYS A CA 1
ATOM 469 C C . LYS A 1 71 ? 0.551 7.482 -20.854 1.00 82.38 71 LYS A C 1
ATOM 471 O O . LYS A 1 71 ? -0.017 8.166 -21.700 1.00 82.38 71 LYS A O 1
ATOM 476 N N . GLN A 1 72 ? 0.948 6.232 -21.096 1.00 77.69 72 GLN A N 1
ATOM 477 C CA . GLN A 1 72 ? 0.698 5.533 -22.363 1.00 77.69 72 GLN A CA 1
ATOM 478 C C . GLN A 1 72 ? -0.723 4.954 -22.443 1.00 77.69 72 GLN A C 1
ATOM 480 O O . GLN A 1 72 ? -1.195 4.637 -23.534 1.00 77.69 72 GLN A O 1
ATOM 485 N N . GLY A 1 73 ? -1.409 4.824 -21.306 1.00 72.81 73 GLY A N 1
ATOM 486 C CA . GLY A 1 73 ? -2.800 4.398 -21.218 1.00 72.81 73 GLY A CA 1
ATOM 487 C C . GLY A 1 73 ? -3.172 3.934 -19.804 1.00 72.81 73 GLY A C 1
ATOM 488 O O . GLY A 1 73 ? -2.303 3.495 -19.048 1.00 72.81 73 GLY A O 1
ATOM 489 N N . PRO A 1 74 ? -4.459 4.006 -19.422 1.00 68.25 74 PRO A N 1
ATOM 490 C CA . PRO A 1 74 ? -4.900 3.589 -18.097 1.00 68.25 74 PRO A CA 1
ATOM 491 C C . PRO A 1 74 ? -4.738 2.074 -17.906 1.00 68.25 74 PRO A C 1
ATOM 493 O O . PRO A 1 74 ? -5.311 1.281 -18.649 1.00 68.25 74 PRO A O 1
ATOM 496 N N . LEU A 1 75 ? -4.033 1.670 -16.847 1.00 65.81 75 LEU A N 1
ATOM 497 C CA . LEU A 1 75 ? -3.895 0.271 -16.407 1.00 65.81 75 LEU A CA 1
ATOM 498 C C . LEU A 1 75 ? -5.098 -0.184 -15.556 1.00 65.81 75 LEU A C 1
ATOM 500 O O . LEU A 1 75 ? -4.935 -0.801 -14.508 1.00 65.81 75 LEU A O 1
ATOM 504 N N . ALA A 1 76 ? -6.309 0.209 -15.955 1.00 60.47 76 ALA A N 1
ATOM 505 C CA . ALA A 1 76 ? -7.530 -0.002 -15.172 1.00 60.47 76 ALA A CA 1
ATOM 506 C C . ALA A 1 76 ? -8.348 -1.225 -15.622 1.00 60.47 76 ALA A C 1
ATOM 508 O O . ALA A 1 76 ? -9.253 -1.644 -14.905 1.00 60.47 76 ALA A O 1
ATOM 509 N N . ASP A 1 77 ? -8.057 -1.789 -16.798 1.00 62.66 77 ASP A N 1
ATOM 510 C CA . ASP A 1 77 ? -8.753 -2.975 -17.295 1.00 62.66 77 ASP A CA 1
ATOM 511 C C . ASP A 1 77 ? -8.117 -4.243 -16.712 1.00 62.66 77 ASP A C 1
ATOM 513 O O . ASP A 1 77 ? -6.948 -4.523 -16.963 1.00 62.66 77 ASP A O 1
ATOM 517 N N . LEU A 1 78 ? -8.901 -5.042 -15.984 1.00 59.59 78 LEU A N 1
ATOM 518 C CA . LEU A 1 78 ? -8.492 -6.355 -15.464 1.00 59.59 78 LEU A CA 1
ATOM 519 C C . LEU A 1 78 ? -8.070 -7.337 -16.573 1.00 59.59 78 LEU A C 1
ATOM 521 O O . LEU A 1 78 ? -7.436 -8.354 -16.292 1.00 59.59 78 LEU A O 1
ATOM 525 N N . LYS A 1 79 ? -8.425 -7.059 -17.832 1.00 65.25 79 LYS A N 1
ATOM 526 C CA . LYS A 1 79 ? -7.981 -7.823 -19.004 1.00 65.25 79 LYS A CA 1
ATOM 527 C C . LYS A 1 79 ? -6.611 -7.391 -19.527 1.00 65.25 79 LYS A C 1
ATOM 529 O O . LYS A 1 79 ? -6.019 -8.139 -20.304 1.00 65.25 79 LYS A O 1
ATOM 534 N N . ASP A 1 80 ? -6.099 -6.221 -19.135 1.00 68.69 80 ASP A N 1
ATOM 535 C CA . ASP A 1 80 ? -4.734 -5.813 -19.470 1.00 68.69 80 ASP A CA 1
ATOM 536 C C . ASP A 1 80 ? -3.766 -6.640 -18.618 1.00 68.69 80 ASP A C 1
ATOM 538 O O . ASP A 1 80 ? -3.793 -6.509 -17.398 1.00 68.69 80 ASP A O 1
ATOM 542 N N . PRO A 1 81 ? -2.869 -7.458 -19.195 1.00 65.50 81 PRO A N 1
ATOM 543 C CA . PRO A 1 81 ? -1.941 -8.281 -18.418 1.00 65.50 81 PRO A CA 1
ATOM 544 C C . PRO A 1 81 ? -1.081 -7.479 -17.428 1.00 65.50 81 PRO A C 1
ATOM 546 O O . PRO A 1 81 ? -0.534 -8.063 -16.501 1.00 65.50 81 PRO A O 1
ATOM 549 N N . ARG A 1 82 ? -0.975 -6.156 -17.584 1.00 70.50 82 ARG A N 1
ATOM 550 C CA . ARG A 1 82 ? -0.205 -5.242 -16.731 1.00 70.50 82 ARG A CA 1
ATOM 551 C C . ARG A 1 82 ? -1.014 -4.651 -15.571 1.00 70.50 82 ARG A C 1
ATOM 553 O O . ARG A 1 82 ? -0.448 -3.889 -14.792 1.00 70.50 82 ARG A O 1
ATOM 560 N N . TRP A 1 83 ? -2.304 -4.972 -15.436 1.00 72.00 83 TRP A N 1
ATOM 561 C CA . TRP A 1 83 ? -3.187 -4.392 -14.411 1.00 72.00 83 TRP A CA 1
ATOM 562 C C . TRP A 1 83 ? -2.618 -4.536 -12.989 1.00 72.00 83 TRP A C 1
ATOM 564 O O . TRP A 1 83 ? -2.701 -3.619 -12.175 1.00 72.00 83 TRP A O 1
ATOM 574 N N . HIS A 1 84 ? -1.969 -5.667 -12.710 1.00 78.38 84 HIS A N 1
ATOM 575 C CA . HIS A 1 84 ? -1.415 -6.001 -11.399 1.00 78.38 84 HIS A CA 1
ATOM 576 C C . HIS A 1 84 ? -0.157 -5.190 -11.035 1.00 78.38 84 HIS A C 1
ATOM 578 O O . HIS A 1 84 ? 0.167 -5.059 -9.855 1.00 78.38 84 HIS A O 1
ATOM 584 N N . ILE A 1 85 ? 0.540 -4.613 -12.023 1.00 88.12 85 ILE A N 1
ATOM 585 C CA . ILE A 1 85 ? 1.795 -3.869 -11.822 1.00 88.12 85 ILE A CA 1
ATOM 586 C C . ILE A 1 85 ? 1.578 -2.661 -10.911 1.00 88.12 85 ILE A C 1
ATOM 588 O O . ILE A 1 85 ? 2.403 -2.375 -10.044 1.00 88.12 85 ILE A O 1
ATOM 592 N N . ARG A 1 86 ? 0.438 -1.980 -11.065 1.00 87.94 86 ARG A N 1
ATOM 593 C CA . ARG A 1 86 ? 0.072 -0.833 -10.229 1.00 87.94 86 ARG A CA 1
ATOM 594 C C . ARG A 1 86 ? -0.003 -1.216 -8.751 1.00 87.94 86 ARG A C 1
ATOM 596 O O . ARG A 1 86 ? 0.598 -0.549 -7.914 1.00 87.94 86 ARG A O 1
ATOM 603 N N . GLU A 1 87 ? -0.693 -2.313 -8.450 1.00 85.88 87 GLU A N 1
ATOM 604 C CA . GLU A 1 87 ? -0.878 -2.794 -7.079 1.00 85.88 87 GLU A CA 1
ATOM 605 C C . GLU A 1 87 ? 0.445 -3.265 -6.459 1.00 85.88 87 GLU A C 1
ATOM 607 O O . GLU A 1 87 ? 0.702 -2.996 -5.286 1.00 85.88 87 GLU A O 1
ATOM 612 N N . LEU A 1 88 ? 1.324 -3.902 -7.246 1.00 90.62 88 LEU A N 1
ATOM 613 C CA . LEU A 1 88 ? 2.664 -4.291 -6.790 1.00 90.62 88 LEU A CA 1
ATOM 614 C C . LEU A 1 88 ? 3.500 -3.077 -6.375 1.00 90.62 88 LEU A C 1
ATOM 616 O O . LEU A 1 88 ? 4.092 -3.069 -5.294 1.00 90.62 88 LEU A O 1
ATOM 620 N N . VAL A 1 89 ? 3.522 -2.037 -7.211 1.00 93.75 89 VAL A N 1
ATOM 621 C CA . VAL A 1 89 ? 4.260 -0.806 -6.913 1.00 93.75 89 VAL A CA 1
ATOM 622 C C . VAL A 1 89 ? 3.670 -0.111 -5.695 1.00 93.75 89 VAL A C 1
ATOM 624 O O . VAL A 1 89 ? 4.420 0.270 -4.803 1.00 93.75 89 VAL A O 1
ATOM 627 N N . TRP A 1 90 ? 2.347 0.040 -5.604 1.00 93.00 90 TRP A N 1
ATOM 628 C CA . TRP A 1 90 ? 1.721 0.668 -4.437 1.00 93.00 90 TRP A CA 1
ATOM 629 C C . TRP A 1 90 ? 1.981 -0.101 -3.145 1.00 93.00 90 TRP A C 1
ATOM 631 O O . TRP A 1 90 ? 2.242 0.523 -2.116 1.00 93.00 90 TRP A O 1
ATOM 641 N N . ASN A 1 91 ? 1.975 -1.434 -3.193 1.00 92.62 91 ASN A N 1
ATOM 642 C CA . ASN A 1 91 ? 2.318 -2.260 -2.043 1.00 92.62 91 ASN A CA 1
ATOM 643 C C . ASN A 1 91 ? 3.767 -2.021 -1.596 1.00 92.62 91 ASN A C 1
ATOM 645 O O . ASN A 1 91 ? 3.996 -1.685 -0.434 1.00 92.62 91 ASN A O 1
ATOM 649 N N . ALA A 1 92 ? 4.725 -2.074 -2.525 1.00 94.62 92 ALA A N 1
ATOM 650 C CA . ALA A 1 92 ? 6.120 -1.778 -2.215 1.00 94.62 92 ALA A CA 1
ATOM 651 C C . ALA A 1 92 ? 6.289 -0.353 -1.668 1.00 94.62 92 ALA A C 1
ATOM 653 O O . ALA A 1 92 ? 6.948 -0.146 -0.653 1.00 94.62 92 ALA A O 1
ATOM 654 N N . ARG A 1 93 ? 5.633 0.641 -2.275 1.00 94.81 93 ARG A N 1
ATOM 655 C CA . ARG A 1 93 ? 5.655 2.019 -1.773 1.00 94.81 93 ARG A CA 1
ATOM 656 C C . ARG A 1 93 ? 5.139 2.104 -0.341 1.00 94.81 93 ARG A C 1
ATOM 658 O O . ARG A 1 93 ? 5.780 2.771 0.460 1.00 94.81 93 ARG A O 1
ATOM 665 N N . ALA A 1 94 ? 4.042 1.423 -0.007 1.00 93.75 94 ALA A N 1
ATOM 666 C CA . ALA A 1 94 ? 3.513 1.379 1.355 1.00 93.75 94 ALA A CA 1
ATOM 667 C C . ALA A 1 94 ? 4.491 0.712 2.339 1.00 93.75 94 ALA A C 1
ATOM 669 O O . ALA A 1 94 ? 4.737 1.262 3.411 1.00 93.75 94 ALA A O 1
ATOM 670 N N . HIS A 1 95 ? 5.100 -0.416 1.960 1.00 93.81 95 HIS A N 1
ATOM 671 C CA . HIS A 1 95 ? 6.109 -1.123 2.763 1.00 93.81 95 HIS A CA 1
ATOM 672 C C . HIS A 1 95 ? 7.346 -0.266 3.058 1.00 93.81 95 HIS A C 1
ATOM 674 O O . HIS A 1 95 ? 7.819 -0.185 4.193 1.00 93.81 95 HIS A O 1
ATOM 680 N N . PHE A 1 96 ? 7.843 0.446 2.048 1.00 93.75 96 PHE A N 1
ATOM 681 C CA . PHE A 1 96 ? 9.048 1.265 2.162 1.00 93.75 96 PHE A CA 1
ATOM 682 C C . PHE A 1 96 ? 8.790 2.699 2.662 1.00 93.75 96 PHE A C 1
ATOM 684 O O . PHE A 1 96 ? 9.744 3.442 2.894 1.00 93.75 96 PHE A O 1
ATOM 691 N N . ALA A 1 97 ? 7.541 3.099 2.936 1.00 91.81 97 ALA A N 1
ATOM 692 C CA . ALA A 1 97 ? 7.163 4.474 3.297 1.00 91.81 97 ALA A CA 1
ATOM 693 C C . ALA A 1 97 ? 7.635 4.963 4.687 1.00 91.81 97 ALA A C 1
ATOM 695 O O . ALA A 1 97 ? 7.055 5.891 5.247 1.00 91.81 97 ALA A O 1
ATOM 696 N N . ARG A 1 98 ? 8.713 4.408 5.251 1.00 81.62 98 ARG A N 1
ATOM 697 C CA . ARG A 1 98 ? 9.184 4.632 6.631 1.00 81.62 98 ARG A CA 1
ATOM 698 C C . ARG A 1 98 ? 9.348 6.110 7.011 1.00 81.62 98 ARG A C 1
ATOM 700 O O . ARG A 1 98 ? 9.144 6.472 8.163 1.00 81.62 98 ARG A O 1
ATOM 707 N N . LYS A 1 99 ? 9.742 6.967 6.061 1.00 82.31 99 LYS A N 1
ATOM 708 C CA . LYS A 1 99 ? 9.984 8.404 6.305 1.00 82.31 99 LYS A CA 1
ATOM 709 C C . LYS A 1 99 ? 8.759 9.292 6.093 1.00 82.31 99 LYS A C 1
ATOM 711 O O . LYS A 1 99 ? 8.710 10.377 6.662 1.00 82.31 99 LYS A O 1
ATOM 716 N N . GLN A 1 100 ? 7.833 8.895 5.222 1.00 86.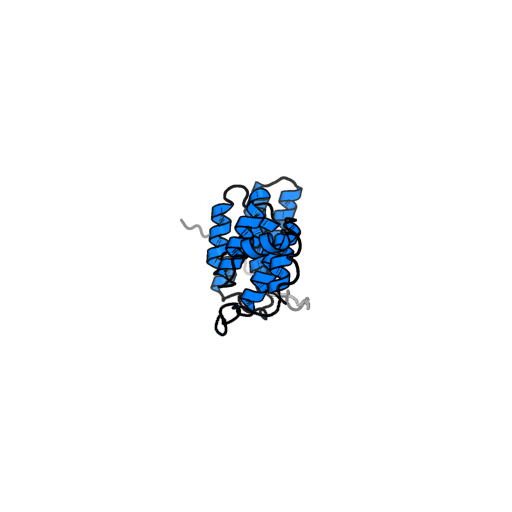62 100 GLN A N 1
ATOM 717 C CA . GLN A 1 100 ? 6.692 9.722 4.806 1.00 86.62 100 GLN A CA 1
ATOM 718 C C . GLN A 1 100 ? 5.430 8.859 4.603 1.00 86.62 100 GLN A C 1
ATOM 720 O O . GLN A 1 100 ? 4.853 8.879 3.512 1.00 86.62 100 GLN A O 1
ATOM 725 N N . PRO A 1 101 ? 4.997 8.095 5.624 1.00 88.50 101 PRO A N 1
ATOM 726 C CA . PRO A 1 101 ? 3.905 7.132 5.483 1.00 88.50 101 PRO A CA 1
ATOM 727 C C . PRO A 1 101 ? 2.597 7.803 5.054 1.00 88.50 101 PRO A C 1
ATOM 729 O O . PRO A 1 101 ? 1.980 7.387 4.075 1.00 88.50 101 PRO A O 1
ATOM 732 N N . ASP A 1 102 ? 2.229 8.909 5.701 1.00 89.00 102 ASP A N 1
ATOM 733 C CA . ASP A 1 102 ? 0.969 9.605 5.423 1.00 89.00 102 ASP A CA 1
ATOM 734 C C . ASP A 1 102 ? 0.913 10.180 4.007 1.00 89.00 102 ASP A C 1
ATOM 736 O O . ASP A 1 102 ? -0.112 10.088 3.333 1.00 89.00 102 ASP A O 1
ATOM 740 N N . LYS A 1 103 ? 2.032 10.730 3.523 1.00 91.19 103 LYS A N 1
ATOM 741 C CA . LYS A 1 103 ? 2.123 11.281 2.168 1.00 91.19 103 LYS A CA 1
ATOM 742 C C . LYS A 1 103 ? 1.939 10.185 1.120 1.00 91.19 103 LYS A C 1
ATOM 744 O O . LYS A 1 103 ? 1.135 10.343 0.207 1.00 91.19 103 LYS A O 1
ATOM 749 N N . VAL A 1 104 ? 2.643 9.061 1.270 1.00 92.19 104 VAL A N 1
ATOM 750 C CA . VAL A 1 104 ? 2.529 7.927 0.340 1.00 92.19 104 VAL A CA 1
ATOM 751 C C . VAL A 1 104 ? 1.110 7.355 0.358 1.00 92.19 104 VAL A C 1
ATOM 753 O O . VAL A 1 104 ? 0.546 7.087 -0.701 1.00 92.19 104 VAL A O 1
ATOM 756 N N . ARG A 1 105 ? 0.491 7.235 1.540 1.00 91.56 105 ARG A N 1
ATOM 757 C CA . ARG A 1 105 ? -0.910 6.809 1.670 1.00 91.56 105 ARG A CA 1
ATOM 758 C C . ARG A 1 105 ? -1.863 7.751 0.929 1.00 91.56 105 ARG A C 1
ATOM 760 O O . ARG A 1 105 ? -2.733 7.278 0.203 1.00 91.56 105 ARG A O 1
ATOM 767 N N . GLN A 1 106 ? -1.702 9.067 1.082 1.00 90.62 106 GLN A N 1
ATOM 768 C CA . GLN A 1 106 ? -2.525 10.067 0.388 1.00 90.62 106 GLN A CA 1
ATOM 769 C C . GLN A 1 106 ? -2.373 9.991 -1.134 1.00 90.62 106 GLN A C 1
ATOM 771 O O . GLN A 1 106 ? -3.372 10.044 -1.847 1.00 90.62 106 GLN A O 1
ATOM 776 N N . GLU A 1 107 ? -1.148 9.824 -1.632 1.00 90.50 107 GLU A N 1
ATOM 777 C CA . GLU A 1 107 ? -0.883 9.674 -3.066 1.00 90.50 107 GLU A CA 1
ATOM 778 C C . GLU A 1 107 ? -1.533 8.407 -3.638 1.00 90.50 107 GLU A C 1
ATOM 780 O O . GLU A 1 107 ? -2.156 8.464 -4.697 1.00 90.50 107 GLU A O 1
ATOM 785 N N . ILE A 1 108 ? -1.457 7.279 -2.922 1.00 91.00 108 ILE A N 1
ATOM 786 C CA . ILE A 1 108 ? -2.133 6.033 -3.315 1.00 91.00 108 ILE A CA 1
ATOM 787 C C . ILE A 1 108 ? -3.654 6.212 -3.306 1.00 91.00 108 ILE A C 1
ATOM 789 O O . ILE A 1 108 ? -4.326 5.789 -4.246 1.00 91.00 108 ILE A O 1
ATOM 793 N N . ASN A 1 109 ? -4.217 6.860 -2.284 1.00 90.06 109 ASN A N 1
ATOM 794 C CA . ASN A 1 109 ? -5.658 7.112 -2.217 1.00 90.06 109 ASN A CA 1
ATOM 795 C C . ASN A 1 109 ? -6.135 7.983 -3.389 1.00 90.06 109 ASN A C 1
ATOM 797 O O . ASN A 1 109 ? -7.142 7.682 -4.026 1.00 90.06 109 ASN A O 1
ATOM 801 N N . ALA A 1 110 ? -5.382 9.035 -3.716 1.00 87.25 110 ALA A N 1
ATOM 802 C CA . ALA A 1 110 ? -5.682 9.894 -4.856 1.00 87.25 110 ALA A CA 1
ATOM 803 C C . ALA A 1 110 ? -5.615 9.124 -6.186 1.00 87.25 110 ALA A C 1
ATOM 805 O O . ALA A 1 110 ? -6.479 9.302 -7.042 1.00 87.25 110 ALA A O 1
ATOM 806 N N . ALA A 1 111 ? -4.621 8.247 -6.350 1.00 84.19 111 ALA A N 1
ATOM 807 C CA . ALA A 1 111 ? -4.420 7.489 -7.582 1.00 84.19 111 ALA A CA 1
ATOM 808 C C . ALA A 1 111 ? -5.388 6.300 -7.746 1.00 84.19 111 ALA A C 1
ATOM 810 O O . ALA A 1 111 ? -5.723 5.932 -8.871 1.00 84.19 111 ALA A O 1
ATOM 811 N N . SER A 1 112 ? -5.845 5.700 -6.644 1.00 80.62 112 SER A N 1
ATOM 812 C CA . SER A 1 112 ? -6.836 4.612 -6.647 1.00 80.62 112 SER A CA 1
ATOM 813 C C . SER A 1 112 ? -8.280 5.106 -6.740 1.00 80.62 112 SER A C 1
ATOM 815 O O . SER A 1 112 ? -9.157 4.334 -7.114 1.00 80.62 112 SER A O 1
ATOM 817 N N . GLY A 1 113 ? -8.531 6.386 -6.451 1.00 80.81 113 GLY A N 1
ATOM 818 C CA . GLY A 1 113 ? -9.877 6.962 -6.448 1.00 80.81 113 GLY A CA 1
ATOM 819 C C . GLY A 1 113 ? -10.678 6.657 -5.179 1.00 80.81 113 GLY A C 1
ATOM 820 O O . GLY A 1 113 ? -11.879 6.913 -5.153 1.00 80.81 113 GLY A O 1
ATOM 821 N N . GLY A 1 114 ? -10.032 6.142 -4.127 1.00 82.25 114 GLY A N 1
ATOM 822 C CA . GLY A 1 114 ? -10.682 5.770 -2.874 1.00 82.25 114 GLY A CA 1
ATOM 823 C C . GLY A 1 114 ? -9.702 5.634 -1.710 1.00 82.25 114 GLY A C 1
ATOM 824 O O . GLY A 1 114 ? -8.490 5.559 -1.884 1.00 82.25 114 GLY A O 1
ATOM 825 N N . THR A 1 115 ? -10.223 5.613 -0.484 1.00 86.50 115 THR A N 1
ATOM 826 C CA . THR A 1 115 ? -9.403 5.499 0.737 1.00 86.50 115 THR A CA 1
ATOM 827 C C . THR A 1 115 ? -9.106 4.054 1.130 1.00 86.50 115 THR A C 1
ATOM 829 O O . THR A 1 115 ? -8.182 3.812 1.911 1.00 86.50 115 THR A O 1
ATOM 832 N N . VAL A 1 116 ? -9.861 3.085 0.603 1.00 89.88 116 VAL A N 1
ATOM 833 C CA . VAL A 1 116 ? -9.737 1.668 0.974 1.00 89.88 116 VAL A CA 1
ATOM 834 C C . VAL A 1 116 ? -8.393 1.095 0.568 1.00 89.88 116 VAL A C 1
ATOM 836 O O . VAL A 1 116 ? -7.692 0.563 1.425 1.00 89.88 116 VAL A O 1
ATOM 839 N N . THR A 1 117 ? -7.990 1.266 -0.688 1.00 89.56 117 THR A N 1
ATOM 840 C CA . THR A 1 117 ? -6.747 0.690 -1.214 1.00 89.56 117 THR A CA 1
ATOM 841 C C . THR A 1 117 ? -5.523 1.133 -0.415 1.00 89.56 117 THR A C 1
ATOM 843 O O . THR A 1 117 ? -4.781 0.288 0.089 1.00 89.56 117 THR A O 1
ATOM 846 N N . GLY A 1 118 ? -5.331 2.439 -0.195 1.00 90.88 118 GLY A N 1
ATOM 847 C CA . GLY A 1 118 ? -4.202 2.909 0.611 1.00 90.88 118 GLY A CA 1
ATOM 848 C C . GLY A 1 118 ? -4.286 2.452 2.068 1.00 90.88 118 GLY A C 1
ATOM 849 O O . GLY A 1 118 ? -3.271 2.074 2.646 1.00 90.88 118 GLY A O 1
ATOM 850 N N . THR A 1 119 ? -5.480 2.408 2.664 1.00 92.81 119 THR A N 1
ATOM 851 C CA . THR A 1 119 ? -5.652 1.913 4.043 1.00 92.81 119 THR A CA 1
ATOM 852 C C . THR A 1 119 ? -5.281 0.435 4.164 1.00 92.81 119 THR A C 1
ATOM 854 O O . THR A 1 119 ? -4.492 0.074 5.034 1.00 92.81 119 THR A O 1
ATOM 857 N N . VAL A 1 120 ? -5.775 -0.410 3.258 1.00 93.25 120 VAL A N 1
ATOM 858 C CA . VAL A 1 120 ? -5.464 -1.845 3.200 1.00 93.25 120 VAL A CA 1
ATOM 859 C C . VAL A 1 120 ? -3.965 -2.085 3.079 1.00 93.25 120 VAL A C 1
ATOM 861 O O . VAL A 1 120 ? -3.409 -2.888 3.829 1.00 93.25 120 VAL A O 1
ATOM 864 N N . LEU A 1 121 ? -3.299 -1.382 2.161 1.00 93.56 121 LEU A N 1
ATOM 865 C CA . LEU A 1 121 ? -1.865 -1.549 1.937 1.00 93.56 121 LEU A CA 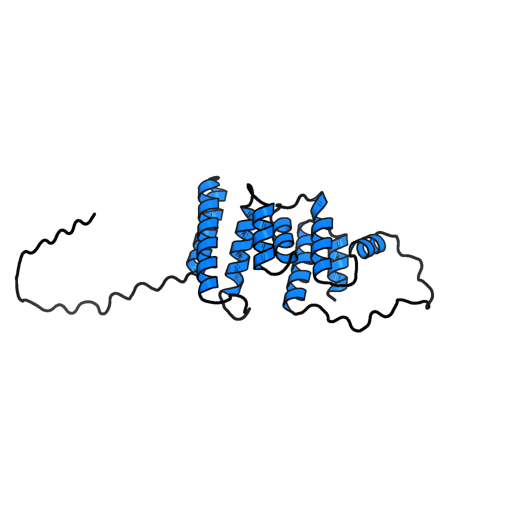1
ATOM 866 C C . LEU A 1 121 ? -1.048 -1.152 3.169 1.00 93.56 121 LEU A C 1
ATOM 868 O O . LEU A 1 121 ? -0.103 -1.855 3.526 1.00 93.56 121 LEU A O 1
ATOM 872 N N . PHE A 1 122 ? -1.423 -0.071 3.851 1.00 93.88 122 PHE A N 1
ATOM 873 C CA . PHE A 1 122 ? -0.724 0.377 5.055 1.00 93.88 122 PHE A CA 1
ATOM 874 C C . PHE A 1 122 ? -0.999 -0.507 6.272 1.00 93.88 122 PHE A C 1
ATOM 876 O O . PHE A 1 122 ? -0.085 -0.739 7.060 1.00 93.88 122 PHE A O 1
ATOM 883 N N . VAL A 1 123 ? -2.207 -1.057 6.418 1.00 92.50 123 VAL A N 1
ATOM 884 C CA . VAL A 1 123 ? -2.483 -2.058 7.458 1.00 92.50 123 VAL A CA 1
ATOM 885 C C . VAL A 1 123 ? -1.648 -3.319 7.226 1.00 92.50 123 VAL A C 1
ATOM 887 O O . VAL A 1 123 ? -0.987 -3.794 8.148 1.00 92.50 123 VAL A O 1
ATOM 890 N N . CYS A 1 124 ? -1.636 -3.847 5.998 1.00 89.94 124 CYS A N 1
ATOM 891 C CA . CYS A 1 124 ? -0.916 -5.081 5.670 1.00 89.94 124 CYS A CA 1
ATOM 892 C C . CYS A 1 124 ? 0.604 -4.957 5.844 1.00 89.94 124 CYS A C 1
ATOM 894 O O . CYS A 1 124 ? 1.248 -5.931 6.224 1.00 89.94 124 CYS A O 1
ATOM 896 N N . ASN A 1 125 ? 1.163 -3.770 5.603 1.00 90.31 125 ASN A N 1
ATOM 897 C CA . ASN A 1 125 ? 2.601 -3.514 5.703 1.00 90.31 125 ASN A CA 1
ATOM 898 C C . ASN A 1 125 ? 3.032 -2.898 7.049 1.00 90.31 125 ASN A C 1
ATOM 900 O O . ASN A 1 125 ? 4.178 -2.487 7.206 1.00 90.31 125 ASN A O 1
ATOM 904 N N . GLY A 1 126 ? 2.133 -2.809 8.037 1.00 84.06 126 GLY A N 1
ATOM 905 C CA . GLY A 1 126 ? 2.462 -2.280 9.368 1.00 84.06 126 GLY A CA 1
ATOM 906 C C . GLY A 1 126 ? 2.693 -0.764 9.423 1.00 84.06 126 GLY A C 1
ATOM 907 O O . GLY A 1 126 ? 3.244 -0.263 10.400 1.00 84.06 126 GLY A O 1
ATOM 908 N N . GLY A 1 127 ? 2.260 -0.026 8.400 1.00 85.75 127 GLY A N 1
ATOM 909 C CA . GLY A 1 127 ? 2.286 1.436 8.366 1.00 85.75 127 GLY A CA 1
ATOM 910 C C . GLY A 1 127 ? 1.174 2.101 9.189 1.00 85.75 127 GLY A C 1
ATOM 911 O O . GLY A 1 127 ? 1.235 3.305 9.422 1.00 85.75 127 GLY A O 1
ATOM 912 N N . ILE A 1 128 ? 0.176 1.337 9.651 1.00 87.06 128 ILE A N 1
ATOM 913 C CA . ILE A 1 128 ? -0.843 1.782 10.615 1.00 87.06 128 ILE A CA 1
ATOM 914 C C . ILE A 1 128 ? -0.613 1.062 11.957 1.00 87.06 128 ILE A C 1
ATOM 916 O O . ILE A 1 128 ? -0.501 -0.168 11.969 1.00 87.06 128 ILE A O 1
ATOM 920 N N . PRO A 1 129 ? -0.546 1.789 13.094 1.00 87.06 129 PRO A N 1
ATOM 921 C CA . PRO A 1 129 ? -0.461 1.179 14.421 1.00 87.06 129 PRO A CA 1
ATOM 922 C C . PRO A 1 129 ? -1.639 0.237 14.687 1.00 87.06 129 PRO A C 1
ATOM 924 O O . PRO A 1 129 ? -2.776 0.555 14.339 1.00 87.06 129 PRO A O 1
ATOM 927 N N . LYS A 1 130 ? -1.387 -0.905 15.339 1.00 85.62 130 LYS A N 1
ATOM 928 C CA . LYS A 1 130 ? -2.389 -1.974 15.527 1.00 85.62 130 LYS A CA 1
ATOM 929 C C . LYS A 1 130 ? -3.662 -1.481 16.208 1.00 85.62 130 LYS A C 1
ATOM 931 O O . LYS A 1 130 ? -4.756 -1.865 15.814 1.00 85.62 130 LYS A O 1
ATOM 936 N N . GLU A 1 131 ? -3.511 -0.609 17.195 1.00 88.06 131 GLU A N 1
ATOM 937 C CA . GLU A 1 131 ? -4.597 0.012 17.948 1.00 88.06 131 GLU A CA 1
ATOM 938 C C . GLU A 1 131 ? -5.482 0.940 17.102 1.00 88.06 131 GLU A C 1
ATOM 940 O O . GLU A 1 131 ? -6.603 1.228 17.502 1.00 88.06 131 GLU A O 1
ATOM 945 N N . LYS A 1 132 ? -5.008 1.381 15.929 1.00 89.88 132 LYS A N 1
ATOM 946 C CA . LYS A 1 132 ? -5.760 2.217 14.980 1.00 89.88 132 LYS A CA 1
ATOM 947 C C . LYS A 1 132 ? -6.290 1.442 13.775 1.00 89.88 132 LYS A C 1
ATOM 949 O O . LYS A 1 132 ? -7.104 1.982 13.033 1.00 89.88 132 LYS A O 1
ATOM 954 N N . CYS A 1 133 ? -5.847 0.199 13.558 1.00 89.88 133 CYS A N 1
ATOM 955 C CA . CYS A 1 133 ? -6.232 -0.587 12.382 1.00 89.88 133 CYS A CA 1
ATOM 956 C C . CYS A 1 133 ? -7.751 -0.738 12.252 1.00 89.88 133 CYS A C 1
ATOM 958 O O . CYS A 1 133 ? -8.280 -0.573 11.157 1.00 89.88 133 CYS A O 1
ATOM 960 N N . GLU A 1 134 ? -8.448 -1.031 13.352 1.00 90.56 134 GLU A N 1
ATOM 961 C CA . GLU A 1 134 ? -9.902 -1.223 13.342 1.00 90.56 134 GLU A CA 1
ATOM 962 C C . GLU A 1 134 ? -10.642 0.062 12.944 1.00 90.56 134 GLU A C 1
ATOM 964 O O . GLU A 1 134 ? -11.498 0.038 12.060 1.00 90.56 134 GLU A O 1
ATOM 969 N N . ASP A 1 135 ? -10.253 1.196 13.534 1.00 90.31 135 ASP A N 1
ATOM 970 C CA . ASP A 1 135 ? -10.845 2.503 13.249 1.00 90.31 135 ASP A CA 1
ATOM 971 C C . ASP A 1 135 ? -10.641 2.925 11.791 1.00 90.31 135 ASP A C 1
ATOM 973 O O . ASP A 1 135 ? -11.590 3.349 11.129 1.00 90.31 135 ASP A O 1
ATOM 977 N N . GLU A 1 136 ? -9.413 2.788 11.290 1.00 91.19 136 GLU A N 1
ATOM 978 C CA . GLU A 1 136 ? -9.030 3.171 9.930 1.00 91.19 136 GLU A CA 1
ATOM 979 C C . GLU A 1 136 ? -9.710 2.278 8.882 1.00 91.19 136 GLU A C 1
ATOM 981 O O . GLU A 1 136 ? -10.244 2.784 7.894 1.00 91.19 136 GLU A O 1
ATOM 986 N N . LEU A 1 137 ? -9.744 0.957 9.101 1.00 91.44 137 LEU A N 1
ATOM 987 C CA . LEU A 1 137 ? -10.413 0.016 8.196 1.00 91.44 137 LEU A CA 1
ATOM 988 C C . LEU A 1 137 ? -11.928 0.206 8.189 1.00 91.44 137 LEU A C 1
ATOM 990 O O . LEU A 1 137 ? -12.535 0.162 7.121 1.00 91.44 137 LEU A O 1
ATOM 994 N N . SER A 1 138 ? -12.536 0.442 9.355 1.00 89.75 138 SER A N 1
ATOM 995 C CA . SER A 1 138 ? -13.966 0.738 9.449 1.00 89.75 138 SER A CA 1
ATOM 996 C C . SER A 1 138 ? -14.307 2.023 8.698 1.00 89.75 138 SER A C 1
ATOM 998 O O . SER A 1 138 ? -15.251 2.032 7.914 1.00 89.75 138 SER A O 1
ATOM 1000 N N . ALA A 1 139 ? -13.531 3.094 8.895 1.00 88.50 139 ALA A N 1
ATOM 1001 C CA . ALA A 1 139 ? -13.752 4.364 8.209 1.00 88.50 139 ALA A CA 1
ATOM 1002 C C . ALA A 1 139 ? -13.588 4.231 6.688 1.00 88.50 139 ALA A C 1
ATOM 1004 O O . ALA A 1 139 ? -14.388 4.776 5.928 1.00 88.50 139 ALA A O 1
ATOM 1005 N N . ALA A 1 140 ? -12.576 3.483 6.239 1.00 88.50 140 ALA A N 1
ATOM 1006 C CA . ALA A 1 140 ? -12.352 3.244 4.821 1.00 88.50 140 ALA A CA 1
ATOM 1007 C C . ALA A 1 140 ? -13.487 2.415 4.196 1.00 88.50 140 ALA A C 1
ATOM 1009 O O . ALA A 1 140 ? -13.983 2.768 3.131 1.00 88.50 140 ALA A O 1
ATOM 1010 N N . TRP A 1 141 ? -13.947 1.357 4.870 1.00 89.12 141 TRP A N 1
ATOM 1011 C CA . TRP A 1 141 ? -15.072 0.541 4.406 1.00 89.12 141 TRP A CA 1
ATOM 1012 C C . TRP A 1 141 ? -16.365 1.347 4.278 1.00 89.12 141 TRP A C 1
ATOM 1014 O O . TRP A 1 141 ? -17.044 1.276 3.253 1.00 89.12 141 TRP A O 1
ATOM 1024 N N . SER A 1 142 ? -16.697 2.143 5.298 1.00 85.81 142 S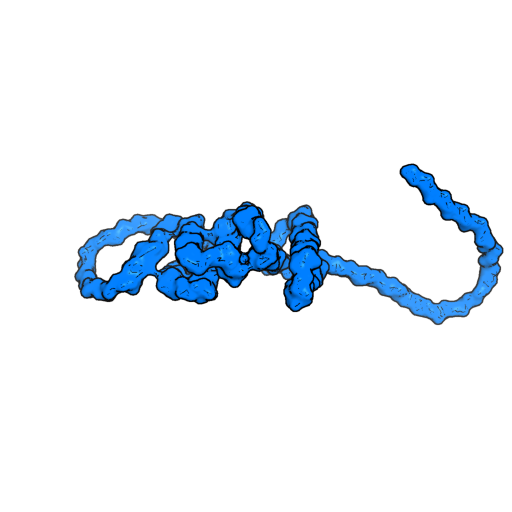ER A N 1
ATOM 1025 C CA . SER A 1 142 ? -17.900 2.982 5.301 1.00 85.81 142 SER A CA 1
ATOM 1026 C C . SER A 1 142 ? -17.903 4.043 4.198 1.00 85.81 142 SER A C 1
ATOM 1028 O O . SER A 1 142 ? -18.969 4.533 3.850 1.00 85.81 142 SER A O 1
ATOM 1030 N N . ALA A 1 143 ? -16.745 4.384 3.620 1.00 83.12 143 ALA A N 1
ATOM 1031 C CA . ALA A 1 143 ? -16.671 5.282 2.468 1.00 83.12 143 ALA A CA 1
ATOM 1032 C C . ALA A 1 143 ? -17.159 4.636 1.154 1.00 83.12 143 ALA A C 1
ATOM 1034 O O . ALA A 1 143 ? -17.379 5.350 0.179 1.00 83.12 143 ALA A O 1
ATOM 1035 N N . ILE A 1 144 ? -17.296 3.304 1.113 1.00 81.00 144 ILE A N 1
ATOM 1036 C CA . ILE A 1 144 ? -17.798 2.545 -0.044 1.00 81.00 144 ILE A CA 1
ATOM 1037 C C . ILE A 1 144 ? -19.190 1.960 0.239 1.00 81.00 144 ILE A C 1
ATOM 1039 O O . ILE A 1 144 ? -20.056 1.978 -0.635 1.00 81.00 144 ILE A O 1
ATOM 1043 N N . ASP A 1 145 ? -19.421 1.420 1.440 1.00 77.06 145 ASP A N 1
ATOM 1044 C CA . ASP A 1 145 ? -20.718 0.859 1.843 1.00 77.06 145 ASP A CA 1
ATOM 1045 C C . ASP A 1 145 ? -21.571 1.935 2.543 1.00 77.06 145 ASP A C 1
ATOM 1047 O O . ASP A 1 145 ? -21.595 2.030 3.771 1.00 77.06 145 ASP A O 1
ATOM 1051 N N . ASP A 1 146 ? -22.263 2.740 1.725 1.00 66.69 146 ASP A N 1
ATOM 1052 C CA . ASP A 1 146 ? -23.106 3.919 2.031 1.00 66.69 146 ASP A CA 1
ATOM 1053 C C . ASP A 1 146 ? -24.304 3.679 2.993 1.00 66.69 146 ASP A C 1
ATOM 1055 O O . ASP A 1 146 ? -25.390 4.247 2.835 1.00 66.69 146 ASP A O 1
ATOM 1059 N N . GLY A 1 147 ? -24.196 2.835 4.021 1.00 57.84 147 GLY A N 1
ATOM 1060 C CA . GLY A 1 147 ? -25.322 2.713 4.946 1.00 57.84 147 GLY A CA 1
ATOM 1061 C C . GLY A 1 147 ? -25.226 1.767 6.126 1.00 57.84 147 GLY A C 1
ATOM 1062 O O . GLY A 1 147 ? -26.282 1.268 6.537 1.00 57.84 147 GLY A O 1
ATOM 1063 N N . LEU A 1 148 ? -24.042 1.522 6.685 1.00 58.44 148 LEU A N 1
ATOM 1064 C CA . LEU A 1 148 ? -23.943 1.035 8.061 1.00 58.44 148 LEU A CA 1
ATOM 1065 C C . LEU A 1 148 ? -22.598 1.417 8.693 1.00 58.44 148 LEU A C 1
ATOM 1067 O O . LEU A 1 148 ? -21.547 1.258 8.073 1.00 58.44 148 LEU A O 1
ATOM 1071 N N . ASP A 1 149 ? -22.633 1.896 9.937 1.00 65.81 149 ASP A N 1
ATOM 1072 C CA . ASP A 1 149 ? -21.425 2.011 10.749 1.00 65.81 149 ASP A CA 1
ATOM 1073 C C . ASP A 1 149 ? -21.050 0.601 11.228 1.00 65.81 149 ASP A C 1
ATOM 1075 O O . ASP A 1 149 ? -21.735 0.010 12.067 1.00 65.81 149 ASP A O 1
ATOM 1079 N N . LEU A 1 150 ? -19.977 0.030 10.669 1.00 69.50 150 LEU A N 1
ATOM 1080 C CA . LEU A 1 150 ? -19.485 -1.296 11.060 1.00 69.50 150 LEU A CA 1
ATOM 1081 C C . LEU A 1 150 ? -19.194 -1.382 12.563 1.00 69.50 150 LEU A C 1
ATOM 1083 O O . LEU A 1 150 ? -19.277 -2.470 13.132 1.00 69.50 150 LEU A O 1
ATOM 1087 N N . ARG A 1 151 ? -18.925 -0.254 13.232 1.00 67.81 151 ARG A N 1
ATOM 1088 C CA . ARG A 1 151 ? -18.725 -0.209 14.685 1.00 67.81 151 ARG A CA 1
ATOM 1089 C C . ARG A 1 151 ? -19.957 -0.678 15.445 1.00 67.81 151 ARG A C 1
ATOM 1091 O O . ARG A 1 151 ? -19.821 -1.349 16.466 1.00 67.81 151 ARG A O 1
ATOM 1098 N N . ASP A 1 152 ? -21.151 -0.362 14.956 1.00 66.19 152 ASP A N 1
ATOM 1099 C CA . ASP A 1 152 ? -22.394 -0.799 15.590 1.00 66.19 152 ASP A CA 1
ATOM 1100 C C . ASP A 1 152 ? -22.639 -2.294 15.360 1.00 66.19 152 ASP A C 1
ATOM 1102 O O . ASP A 1 152 ? -23.084 -2.989 16.274 1.00 66.19 152 ASP A O 1
ATOM 1106 N N . ALA A 1 153 ? -22.253 -2.824 14.194 1.00 65.56 153 ALA A N 1
ATOM 1107 C CA . ALA A 1 153 ? -22.292 -4.261 13.917 1.00 65.56 153 ALA A CA 1
ATOM 1108 C C . ALA A 1 153 ? -21.300 -5.049 14.796 1.00 65.56 153 ALA A C 1
ATOM 1110 O O . ALA A 1 153 ? -21.658 -6.084 15.361 1.00 65.56 153 ALA A O 1
ATOM 1111 N N . VAL A 1 154 ? -20.081 -4.530 14.988 1.00 65.19 154 VAL A N 1
ATOM 1112 C CA . VAL A 1 154 ? -19.072 -5.118 15.885 1.00 65.19 154 VAL A CA 1
ATOM 1113 C C . VAL A 1 154 ? -19.560 -5.114 17.337 1.00 65.19 154 VAL A C 1
ATOM 1115 O O . VAL A 1 154 ? -19.482 -6.138 18.017 1.00 65.19 154 VAL A O 1
ATOM 1118 N N . LYS A 1 155 ? -20.142 -4.004 17.813 1.00 69.19 155 LYS A N 1
ATOM 1119 C CA . LYS A 1 155 ? -20.735 -3.920 19.161 1.00 69.19 155 LYS A CA 1
ATOM 1120 C C . LYS A 1 155 ? -21.916 -4.873 19.342 1.00 69.19 155 LYS A C 1
ATOM 1122 O O . LYS A 1 155 ? -22.021 -5.503 20.392 1.00 69.19 155 LYS A O 1
ATOM 1127 N N . ALA A 1 156 ? -22.782 -5.005 18.337 1.00 62.44 156 ALA A N 1
ATOM 1128 C CA . ALA A 1 156 ? -23.911 -5.933 18.369 1.00 62.44 156 ALA A CA 1
ATOM 1129 C C . ALA A 1 156 ? -23.456 -7.401 18.405 1.00 62.44 156 ALA A C 1
ATOM 1131 O O . ALA A 1 156 ? -24.086 -8.211 19.076 1.00 62.44 156 ALA A O 1
ATOM 1132 N N . SER A 1 157 ? -22.342 -7.729 17.741 1.00 58.34 157 SER A N 1
ATOM 1133 C CA . SER A 1 157 ? -21.732 -9.063 17.793 1.00 58.34 157 SER A CA 1
ATOM 1134 C C . SER A 1 157 ? -21.007 -9.352 19.114 1.00 58.34 157 SER A C 1
ATOM 1136 O O . SER A 1 157 ? -20.847 -10.517 19.472 1.00 58.34 157 SER A O 1
ATOM 1138 N N . ALA A 1 158 ? -20.529 -8.318 19.815 1.00 59.25 158 ALA A N 1
ATOM 1139 C CA . ALA A 1 158 ? -19.868 -8.442 21.116 1.00 59.25 158 ALA A CA 1
ATOM 1140 C C . ALA A 1 158 ? -20.864 -8.494 22.290 1.00 59.25 158 ALA A C 1
ATOM 1142 O O . ALA A 1 158 ? -20.541 -9.015 23.359 1.00 59.25 158 ALA A O 1
ATOM 1143 N N . ALA A 1 159 ? -22.073 -7.959 22.107 1.00 53.97 159 ALA A N 1
ATOM 1144 C CA . ALA A 1 159 ? -23.162 -8.142 23.049 1.00 53.97 159 ALA A CA 1
ATOM 1145 C C . ALA A 1 159 ? -23.596 -9.618 23.047 1.00 53.97 159 ALA A C 1
ATOM 1147 O O . ALA A 1 159 ? -23.787 -10.216 21.989 1.00 53.97 159 ALA A O 1
ATOM 1148 N N . ALA A 1 160 ? -23.756 -10.210 24.238 1.00 45.12 160 ALA A N 1
ATOM 1149 C CA . ALA A 1 160 ? -24.370 -11.530 24.389 1.00 45.12 160 ALA A CA 1
ATOM 1150 C C . ALA A 1 160 ? -25.667 -11.596 23.561 1.00 45.12 160 ALA A C 1
ATOM 1152 O O . ALA A 1 160 ? -26.377 -10.585 23.510 1.00 45.12 160 ALA A O 1
ATOM 1153 N N . PRO A 1 161 ? -25.981 -12.742 22.921 1.00 47.78 161 PRO A N 1
ATOM 1154 C CA . PRO A 1 161 ? -27.115 -12.830 22.013 1.00 47.78 161 PRO A CA 1
ATOM 1155 C C . PRO A 1 161 ? -28.359 -12.308 22.735 1.00 47.78 161 PRO A C 1
ATOM 1157 O O . PRO A 1 161 ? -28.697 -12.833 23.804 1.00 47.78 161 PRO A O 1
ATOM 1160 N N . PRO A 1 162 ? -29.023 -11.256 22.222 1.00 45.56 162 PRO A N 1
ATOM 1161 C CA . PRO A 1 162 ? -30.263 -10.817 22.824 1.00 45.56 162 PRO A CA 1
ATOM 1162 C C . PRO A 1 162 ? -31.251 -11.990 22.753 1.00 45.56 162 PRO A C 1
ATOM 1164 O O . PRO A 1 162 ? -31.268 -12.711 21.747 1.00 45.56 162 PRO A O 1
ATOM 1167 N N . PRO A 1 163 ? -32.065 -12.223 23.800 1.00 40.34 163 PRO A N 1
ATOM 1168 C CA . PRO A 1 163 ? -33.155 -13.179 23.699 1.00 40.34 163 PRO A CA 1
ATOM 1169 C C . PRO A 1 163 ? -33.978 -12.826 22.460 1.00 40.34 163 PRO A C 1
ATOM 1171 O O . PRO A 1 163 ? -34.305 -11.657 22.246 1.00 40.34 163 PRO A O 1
ATOM 1174 N N . VAL A 1 164 ? -34.230 -13.842 21.632 1.00 42.75 164 VAL A N 1
ATOM 1175 C CA . VAL A 1 164 ? -34.929 -13.766 20.343 1.00 42.75 164 VAL A CA 1
ATOM 1176 C C . VAL A 1 164 ? -36.052 -12.723 20.409 1.00 42.75 164 VAL A C 1
ATOM 1178 O O . VAL A 1 164 ? -37.016 -12.931 21.152 1.00 42.75 164 VAL A O 1
ATOM 1181 N N . PRO A 1 165 ? -35.960 -11.592 19.686 1.00 40.22 165 PRO A N 1
ATOM 1182 C CA . PRO A 1 165 ? -37.049 -10.636 19.681 1.00 40.22 165 PRO A CA 1
ATOM 1183 C C . PRO A 1 165 ? -38.227 -11.248 18.921 1.00 40.22 165 PRO A C 1
ATOM 1185 O O . PRO A 1 165 ? -38.083 -11.756 17.807 1.00 40.22 165 PRO A O 1
ATOM 1188 N N . ALA A 1 166 ? -39.400 -11.209 19.553 1.00 40.28 166 ALA A N 1
ATOM 1189 C CA . ALA A 1 166 ? -40.669 -11.578 18.943 1.00 40.28 166 ALA A CA 1
ATOM 1190 C C . ALA A 1 166 ? -40.874 -10.828 17.609 1.00 40.28 166 ALA A C 1
ATOM 1192 O O . ALA A 1 166 ? -40.409 -9.691 17.460 1.00 40.28 166 ALA A O 1
ATOM 1193 N N . PRO A 1 167 ? -41.569 -11.433 16.630 1.00 38.78 167 PRO A N 1
ATOM 1194 C CA . PRO A 1 167 ? -41.699 -10.859 15.303 1.00 38.78 167 PRO A CA 1
ATOM 1195 C C . PRO A 1 167 ? -42.510 -9.563 15.380 1.00 38.78 167 PRO A C 1
ATOM 1197 O O . PRO A 1 167 ? -43.709 -9.577 15.652 1.00 38.78 167 PRO A O 1
ATOM 1200 N N . GLY A 1 168 ? -41.846 -8.439 15.116 1.00 41.69 168 GLY A N 1
ATOM 1201 C CA . GLY A 1 168 ? -42.500 -7.162 14.859 1.00 41.69 168 GLY A CA 1
ATOM 1202 C C . GLY A 1 168 ? -41.907 -5.991 15.631 1.00 41.69 168 GLY A C 1
ATOM 1203 O O . GLY A 1 168 ? -42.269 -5.755 16.779 1.00 41.69 168 GLY A O 1
ATOM 1204 N N . LYS A 1 169 ? -41.082 -5.193 14.944 1.00 34.91 169 LYS A N 1
ATOM 1205 C CA . LYS A 1 169 ? -41.330 -3.759 14.686 1.00 34.91 169 LYS A CA 1
ATOM 1206 C C . LYS A 1 169 ? -40.123 -3.124 13.984 1.00 34.91 169 LYS A C 1
ATOM 1208 O O . LYS A 1 169 ? -39.072 -2.944 14.580 1.00 34.91 169 LYS A O 1
ATOM 1213 N N . GLY A 1 170 ? -40.338 -2.756 12.720 1.00 41.69 170 GLY A N 1
ATOM 1214 C CA . GLY A 1 170 ? -39.723 -1.604 12.057 1.00 41.69 170 GLY A CA 1
ATOM 1215 C C . GLY A 1 170 ? -38.199 -1.552 11.968 1.00 41.69 170 GLY A C 1
ATOM 1216 O O . GLY A 1 170 ? -37.593 -0.672 12.568 1.00 41.69 170 GLY A O 1
ATOM 1217 N N . GLN A 1 171 ? -37.590 -2.377 11.113 1.00 37.06 171 GLN A N 1
ATOM 1218 C CA . GLN A 1 171 ? -36.408 -1.900 10.391 1.00 37.06 171 GLN A CA 1
ATOM 1219 C C . GLN A 1 171 ? -36.910 -0.979 9.282 1.00 37.06 171 GLN A C 1
ATOM 1221 O O . GLN A 1 171 ? -37.670 -1.406 8.411 1.00 37.06 171 GLN A O 1
ATOM 1226 N N . GLY A 1 172 ? -36.548 0.302 9.369 1.00 35.00 172 GLY A N 1
ATOM 1227 C CA . GLY A 1 172 ? -36.821 1.274 8.321 1.00 35.00 172 GLY A CA 1
ATOM 1228 C C . GLY A 1 172 ? -36.330 0.719 6.991 1.00 35.00 172 GLY A C 1
ATOM 1229 O O . GLY A 1 172 ? -35.163 0.358 6.853 1.00 35.00 172 GLY A O 1
ATOM 1230 N N . SER A 1 173 ? -37.246 0.608 6.034 1.00 35.22 173 SER A N 1
ATOM 1231 C CA . SER A 1 173 ? -36.952 0.181 4.677 1.00 35.22 173 SER A CA 1
ATOM 1232 C C . SER A 1 173 ? -35.989 1.184 4.048 1.00 35.22 173 SER A C 1
ATOM 1234 O O . SER A 1 173 ? -36.408 2.222 3.530 1.00 35.22 173 SER A O 1
ATOM 1236 N N . ALA A 1 174 ? -34.690 0.893 4.099 1.00 40.03 174 ALA A N 1
ATOM 1237 C CA . ALA A 1 174 ? -33.766 1.493 3.159 1.00 40.03 174 ALA A CA 1
ATOM 1238 C C . ALA A 1 174 ? -34.232 1.038 1.772 1.00 40.03 174 ALA A C 1
ATOM 1240 O O . ALA A 1 174 ? -34.305 -0.162 1.504 1.00 40.03 174 ALA A O 1
ATOM 1241 N N . GLY A 1 175 ? -34.626 1.993 0.925 1.00 37.12 175 GLY A N 1
ATOM 1242 C CA . GLY A 1 175 ? -34.937 1.729 -0.479 1.00 37.12 175 GLY A CA 1
ATOM 1243 C C . GLY A 1 175 ? -33.777 1.009 -1.180 1.00 37.12 175 GLY A C 1
ATOM 1244 O O . GLY A 1 175 ? -32.700 0.881 -0.592 1.00 37.12 175 GLY A O 1
ATOM 1245 N N . PRO A 1 176 ? -33.967 0.529 -2.420 1.00 38.72 176 PRO A N 1
ATOM 1246 C CA . PRO A 1 176 ? -32.971 -0.278 -3.120 1.00 38.72 176 PRO A CA 1
ATOM 1247 C C . PRO A 1 176 ? -31.643 0.482 -3.190 1.00 38.72 176 PRO A C 1
ATOM 1249 O O . PRO A 1 176 ? -31.479 1.411 -3.982 1.00 38.72 176 PRO A O 1
ATOM 1252 N N . ARG A 1 177 ? -30.706 0.119 -2.308 1.00 53.66 177 ARG A N 1
ATOM 1253 C CA . ARG A 1 177 ? -29.363 0.688 -2.299 1.00 53.66 177 ARG A CA 1
ATOM 1254 C C . ARG A 1 177 ? -28.690 0.192 -3.563 1.00 53.66 177 ARG A C 1
ATOM 1256 O O . ARG A 1 177 ? -28.676 -1.010 -3.832 1.00 53.66 177 ARG A O 1
ATOM 1263 N N . LYS A 1 178 ? -28.148 1.112 -4.354 1.00 53.81 178 LYS A N 1
ATOM 1264 C CA . LYS A 1 178 ? -27.279 0.749 -5.465 1.00 53.81 178 LYS A CA 1
ATOM 1265 C C . LYS A 1 178 ? -26.027 0.149 -4.828 1.00 53.81 178 LYS A C 1
ATOM 1267 O O . LYS A 1 178 ? -25.224 0.884 -4.269 1.00 53.81 178 LYS A O 1
ATOM 1272 N N . GLY A 1 179 ? -25.945 -1.181 -4.802 1.00 63.41 179 GLY A N 1
ATOM 1273 C CA . GLY A 1 179 ? -24.801 -1.885 -4.228 1.00 63.41 179 GLY A CA 1
ATOM 1274 C C . GLY A 1 179 ? -23.488 -1.417 -4.865 1.00 63.41 179 GLY A C 1
ATOM 1275 O O . GLY A 1 179 ? -23.511 -0.866 -5.976 1.00 63.41 179 GLY A O 1
ATOM 1276 N N . PRO A 1 180 ? -22.350 -1.611 -4.178 1.00 71.25 180 PRO A N 1
ATOM 1277 C CA . PRO A 1 180 ? -21.051 -1.241 -4.720 1.00 71.25 180 PRO A CA 1
ATOM 1278 C C . PRO A 1 180 ? -20.850 -1.887 -6.096 1.00 71.25 180 PRO A C 1
ATOM 1280 O O . PRO A 1 180 ? -21.253 -3.026 -6.340 1.00 71.25 180 PRO A O 1
ATOM 1283 N N . GLY A 1 181 ? -20.235 -1.143 -7.020 1.00 74.25 181 GLY A N 1
ATOM 1284 C CA . GLY A 1 181 ? -19.840 -1.698 -8.314 1.00 74.25 181 GLY A CA 1
ATOM 1285 C C . GLY A 1 181 ? -18.811 -2.8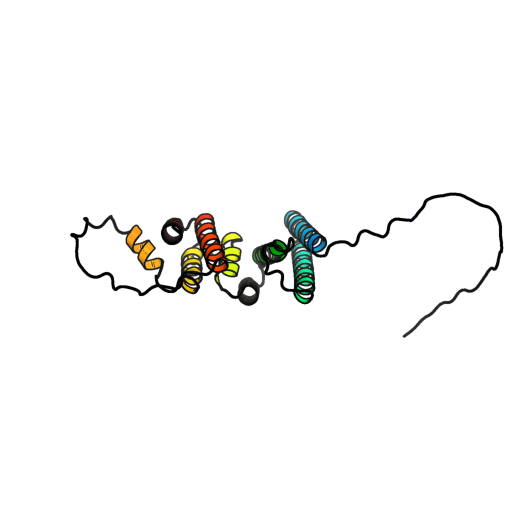31 -8.153 1.00 74.25 181 GLY A C 1
ATOM 1286 O O . GLY A 1 181 ? -18.258 -3.004 -7.066 1.00 74.25 181 GLY A O 1
ATOM 1287 N N . PRO A 1 182 ? -18.480 -3.574 -9.226 1.00 76.94 182 PRO A N 1
ATOM 1288 C CA . PRO A 1 182 ? -17.552 -4.708 -9.156 1.00 76.94 182 PRO A CA 1
ATOM 1289 C C . PRO A 1 182 ? -16.202 -4.374 -8.503 1.00 76.94 182 PRO A C 1
ATOM 1291 O O . PRO A 1 182 ? -15.702 -5.147 -7.695 1.00 76.94 182 PRO A O 1
ATOM 1294 N N . GLN A 1 183 ? -15.647 -3.195 -8.799 1.00 76.69 183 GLN A N 1
ATOM 1295 C CA . GLN A 1 183 ? -14.413 -2.711 -8.174 1.00 76.69 183 GLN A CA 1
ATOM 1296 C C . GLN A 1 183 ? -14.586 -2.458 -6.669 1.00 76.69 183 GLN A C 1
ATOM 1298 O O . GLN A 1 183 ? -13.732 -2.851 -5.882 1.00 76.69 183 GLN A O 1
ATOM 1303 N N . GLY A 1 184 ? -15.715 -1.868 -6.265 1.00 81.31 184 GLY A N 1
ATOM 1304 C CA . GLY A 1 184 ? -16.028 -1.642 -4.856 1.00 81.31 184 GLY A CA 1
ATOM 1305 C C . GLY A 1 184 ? -16.126 -2.956 -4.083 1.00 81.31 184 GLY A C 1
ATOM 1306 O O . GLY A 1 184 ? -15.577 -3.056 -2.997 1.00 81.31 184 GLY A O 1
ATOM 1307 N N . LEU A 1 185 ? -16.722 -4.006 -4.659 1.00 83.38 185 LEU A N 1
ATOM 1308 C CA . LEU A 1 185 ? -16.754 -5.335 -4.029 1.00 83.38 185 LEU A CA 1
ATOM 1309 C C . LEU A 1 185 ? -15.351 -5.922 -3.809 1.00 83.38 185 LEU A C 1
ATOM 1311 O O . LEU A 1 185 ? -15.099 -6.522 -2.765 1.00 83.38 185 LEU A O 1
ATOM 1315 N N . VAL A 1 186 ? -14.428 -5.727 -4.758 1.00 84.31 186 VAL A N 1
ATOM 1316 C CA . VAL A 1 186 ? -13.024 -6.143 -4.600 1.00 84.31 186 VAL A CA 1
ATOM 1317 C C . VAL A 1 186 ? -12.355 -5.364 -3.468 1.00 84.31 186 VAL A C 1
ATOM 1319 O O . VAL A 1 186 ? -11.693 -5.964 -2.624 1.00 84.31 186 VAL A O 1
ATOM 1322 N N . GLU A 1 187 ? -12.551 -4.047 -3.409 1.00 86.38 187 GLU A N 1
ATOM 1323 C CA . GLU A 1 187 ? -11.991 -3.193 -2.355 1.00 86.38 187 GLU A CA 1
ATOM 1324 C C . GLU A 1 187 ? -12.529 -3.564 -0.968 1.00 86.38 187 GLU A C 1
ATOM 1326 O O . GLU A 1 187 ? -11.750 -3.705 -0.023 1.00 86.38 187 GLU A O 1
ATOM 1331 N N . LEU A 1 188 ? -13.833 -3.824 -0.855 1.00 89.25 188 LEU A N 1
ATOM 1332 C CA . LEU A 1 188 ? -14.444 -4.337 0.368 1.00 89.25 188 LEU A CA 1
ATOM 1333 C C . LEU A 1 188 ? -13.837 -5.703 0.751 1.00 89.25 188 LEU A C 1
ATOM 1335 O O . LEU A 1 188 ? -13.343 -5.875 1.862 1.00 89.25 188 LEU A O 1
ATOM 1339 N N . ALA A 1 189 ? -13.743 -6.665 -0.170 1.00 89.44 189 ALA A N 1
ATOM 1340 C CA . ALA A 1 189 ? -13.113 -7.959 0.118 1.00 89.44 189 ALA A CA 1
ATOM 1341 C C . ALA A 1 189 ? -11.644 -7.827 0.581 1.00 89.44 189 ALA A C 1
ATOM 1343 O O . ALA A 1 189 ? -11.199 -8.534 1.493 1.00 89.44 189 ALA A O 1
ATOM 1344 N N . LEU A 1 190 ? -10.889 -6.892 -0.001 1.00 89.81 190 LEU A N 1
ATOM 1345 C CA . LEU A 1 190 ? -9.519 -6.584 0.411 1.00 89.81 190 LEU A CA 1
ATOM 1346 C C . LEU A 1 190 ? -9.458 -5.977 1.820 1.00 89.81 190 LEU A C 1
ATOM 1348 O O . LEU A 1 190 ? -8.584 -6.358 2.601 1.00 89.81 190 LEU A O 1
ATOM 1352 N N . ALA A 1 191 ? -10.393 -5.095 2.175 1.00 92.12 191 ALA A N 1
ATOM 1353 C CA . ALA A 1 191 ? -10.510 -4.542 3.523 1.00 92.12 191 ALA A CA 1
ATOM 1354 C C . ALA A 1 191 ? -10.824 -5.618 4.574 1.00 92.12 191 ALA A C 1
ATOM 1356 O O . ALA A 1 191 ? -10.170 -5.651 5.620 1.00 92.12 191 ALA A O 1
ATOM 1357 N N . ALA A 1 192 ? -11.720 -6.563 4.268 1.00 91.81 192 ALA A N 1
ATOM 1358 C CA . ALA A 1 192 ? -11.995 -7.709 5.141 1.00 91.81 192 ALA A CA 1
ATOM 1359 C C . ALA A 1 192 ? -10.738 -8.567 5.359 1.00 91.81 192 ALA A C 1
ATOM 1361 O O . ALA A 1 192 ? -10.404 -8.945 6.486 1.00 91.81 192 ALA A O 1
ATOM 1362 N N . ARG A 1 193 ? -9.979 -8.829 4.287 1.00 91.56 193 ARG A N 1
ATOM 1363 C CA . ARG A 1 193 ? -8.708 -9.558 4.378 1.00 91.56 193 ARG A CA 1
ATOM 1364 C C . ARG A 1 193 ? -7.665 -8.798 5.203 1.00 91.56 193 ARG A C 1
ATOM 1366 O O . ARG A 1 193 ? -6.959 -9.420 5.995 1.00 91.56 193 ARG A O 1
ATOM 1373 N N . ALA A 1 194 ? -7.570 -7.479 5.047 1.00 92.75 194 ALA A N 1
ATOM 1374 C CA . ALA A 1 194 ? -6.670 -6.644 5.840 1.00 92.75 194 ALA A CA 1
ATOM 1375 C C . ALA A 1 194 ? -7.023 -6.687 7.334 1.00 92.75 194 ALA A C 1
ATOM 1377 O O . ALA A 1 194 ? -6.125 -6.822 8.166 1.00 92.75 194 ALA A O 1
ATOM 1378 N N . ALA A 1 195 ? -8.318 -6.667 7.673 1.00 91.94 195 ALA A N 1
ATOM 1379 C CA . ALA A 1 195 ? -8.792 -6.832 9.046 1.00 91.94 195 ALA A CA 1
ATOM 1380 C C . ALA A 1 195 ? -8.354 -8.183 9.644 1.00 91.94 195 ALA A C 1
ATOM 1382 O O . ALA A 1 195 ? -7.860 -8.223 10.773 1.00 91.94 195 ALA A O 1
ATOM 1383 N N . CYS A 1 196 ? -8.438 -9.278 8.877 1.00 90.88 196 CYS A N 1
ATOM 1384 C CA . CYS A 1 196 ? -7.913 -10.587 9.290 1.00 90.88 196 CYS A CA 1
ATOM 1385 C C . CYS A 1 196 ? -6.399 -10.553 9.552 1.00 90.88 196 CYS A C 1
ATOM 1387 O O . CYS A 1 196 ? -5.947 -11.023 10.598 1.00 90.88 196 CYS A O 1
ATOM 1389 N N . SER A 1 197 ? -5.613 -9.971 8.640 1.00 89.25 197 SER A N 1
ATOM 1390 C CA . SER A 1 197 ? -4.154 -9.842 8.792 1.00 89.25 197 SER A CA 1
ATOM 1391 C C . SER A 1 197 ? -3.769 -9.013 10.023 1.00 89.25 197 SER A C 1
ATOM 1393 O O . SER A 1 197 ? -2.816 -9.348 10.728 1.00 89.25 197 SER A O 1
ATOM 1395 N N . ALA A 1 198 ? -4.548 -7.972 10.328 1.00 89.62 198 ALA A N 1
ATOM 1396 C CA . ALA A 1 198 ? -4.388 -7.138 11.517 1.00 89.62 198 ALA A CA 1
ATOM 1397 C C . ALA A 1 198 ? -4.899 -7.791 12.814 1.00 89.62 198 ALA A C 1
ATOM 1399 O O . ALA A 1 198 ? -4.689 -7.237 13.892 1.00 89.62 198 ALA A O 1
ATOM 1400 N N . ARG A 1 199 ? -5.525 -8.977 12.733 1.00 90.75 199 ARG A N 1
ATOM 1401 C CA . ARG A 1 199 ? -6.193 -9.687 13.841 1.00 90.75 199 ARG A CA 1
ATOM 1402 C C . ARG A 1 199 ? -7.405 -8.941 14.422 1.00 90.75 199 ARG A C 1
ATOM 1404 O O . ARG A 1 199 ? -7.809 -9.210 15.552 1.00 90.75 199 ARG A O 1
ATOM 1411 N N . CYS A 1 200 ? -8.028 -8.063 13.641 1.00 88.69 200 CYS A N 1
ATOM 1412 C CA . CYS A 1 200 ? -9.296 -7.403 13.962 1.00 88.69 200 CYS A CA 1
ATOM 1413 C C . CYS A 1 200 ? -10.474 -8.342 13.634 1.00 88.69 200 CYS A C 1
ATOM 1415 O O . CYS A 1 200 ? -11.286 -8.058 12.756 1.00 88.69 200 CYS A O 1
ATOM 1417 N N . PHE A 1 201 ? -10.541 -9.509 14.286 1.00 89.69 201 PHE A N 1
ATOM 1418 C CA . PHE A 1 201 ? -11.451 -10.592 13.879 1.00 89.69 201 PHE A CA 1
ATOM 1419 C C . PHE A 1 201 ? -12.936 -10.231 13.974 1.00 89.69 201 PHE A C 1
ATOM 1421 O O . PHE A 1 201 ? -13.701 -10.631 13.102 1.00 89.69 201 PHE A O 1
ATOM 1428 N N . ALA A 1 202 ? -13.340 -9.458 14.984 1.00 87.50 202 ALA A N 1
ATOM 1429 C CA . ALA A 1 202 ? -14.730 -9.021 15.119 1.00 87.50 202 ALA A CA 1
ATOM 1430 C C . ALA A 1 202 ? -15.148 -8.112 13.949 1.00 87.50 202 ALA A C 1
ATOM 1432 O O . ALA A 1 202 ? -16.203 -8.313 13.349 1.00 87.50 202 ALA A O 1
ATOM 1433 N N . LEU A 1 203 ? -14.276 -7.174 13.561 1.00 89.38 203 LEU A N 1
ATOM 1434 C CA . LEU A 1 203 ? -14.478 -6.334 12.381 1.00 89.38 203 LEU A CA 1
ATOM 1435 C C . LEU A 1 203 ? -14.519 -7.173 11.098 1.00 89.38 203 LEU A C 1
ATOM 1437 O O . LEU A 1 203 ? -15.422 -7.002 10.286 1.00 89.38 203 LEU A O 1
ATOM 1441 N N . ALA A 1 204 ? -13.585 -8.112 10.933 1.00 89.50 204 ALA A N 1
ATOM 1442 C CA . ALA A 1 204 ? -13.540 -8.980 9.760 1.00 89.50 204 ALA A CA 1
ATOM 1443 C C . ALA A 1 204 ? -14.814 -9.828 9.608 1.00 89.50 204 ALA A C 1
ATOM 1445 O O . ALA A 1 204 ? -15.321 -9.974 8.500 1.00 89.50 204 ALA A O 1
ATOM 1446 N N . GLN A 1 205 ? -15.365 -10.354 10.706 1.00 87.94 205 GLN A N 1
ATOM 1447 C CA . GLN A 1 205 ? -16.633 -11.088 10.686 1.00 87.94 205 GLN A CA 1
ATOM 1448 C C . GLN A 1 205 ? -17.803 -10.198 10.256 1.00 87.94 205 GLN A C 1
ATOM 1450 O O . GLN A 1 205 ? -18.580 -10.601 9.393 1.00 87.94 205 GLN A O 1
ATOM 1455 N N . ALA A 1 206 ? -17.899 -8.980 10.802 1.00 86.31 206 ALA A N 1
ATOM 1456 C CA . ALA A 1 206 ? -18.930 -8.019 10.409 1.00 86.31 206 ALA A CA 1
ATOM 1457 C C . ALA A 1 206 ? -18.825 -7.631 8.922 1.00 86.31 206 ALA A C 1
ATOM 1459 O O . ALA A 1 206 ? -19.836 -7.529 8.233 1.00 86.31 206 ALA A O 1
ATOM 1460 N N . MET A 1 207 ? -17.599 -7.468 8.419 1.00 88.69 207 MET A N 1
ATOM 1461 C CA . MET A 1 207 ? -17.312 -7.199 7.009 1.00 88.69 207 MET A CA 1
ATOM 1462 C C . MET A 1 207 ? -17.704 -8.369 6.094 1.00 88.69 207 MET A C 1
ATOM 1464 O O . MET A 1 207 ? -18.335 -8.155 5.063 1.00 88.69 207 MET A O 1
ATOM 1468 N N . LEU A 1 208 ? -17.361 -9.607 6.464 1.00 86.06 208 LEU A N 1
ATOM 1469 C CA . LEU A 1 208 ? -17.690 -10.801 5.675 1.00 86.06 208 LEU A CA 1
ATOM 1470 C C . LEU A 1 208 ? -19.199 -11.045 5.606 1.00 86.06 208 LEU A C 1
ATOM 1472 O O . LEU A 1 208 ? -19.722 -11.239 4.516 1.00 86.06 208 LEU A O 1
ATOM 1476 N N . ALA A 1 209 ? -19.909 -10.924 6.732 1.00 82.69 209 ALA A N 1
ATOM 1477 C CA . ALA A 1 209 ? -21.368 -11.069 6.782 1.00 82.69 209 ALA A CA 1
ATOM 1478 C C . ALA A 1 209 ? -22.121 -10.050 5.905 1.00 82.69 209 ALA A C 1
ATOM 1480 O O . ALA A 1 209 ? -23.314 -10.200 5.660 1.00 82.69 209 ALA A O 1
ATOM 1481 N N . ARG A 1 210 ? -21.440 -8.983 5.478 1.00 79.56 210 ARG A N 1
ATOM 1482 C CA . ARG A 1 210 ? -21.983 -7.937 4.612 1.00 79.56 210 ARG A CA 1
ATOM 1483 C C . ARG A 1 210 ? -21.704 -8.178 3.125 1.00 79.56 210 ARG A C 1
ATOM 1485 O O . ARG A 1 210 ? -22.386 -7.578 2.295 1.00 79.56 210 ARG A O 1
ATOM 1492 N N . LEU A 1 211 ? -20.688 -8.986 2.813 1.00 79.31 211 LEU A N 1
ATOM 1493 C CA . LEU A 1 211 ? -20.320 -9.376 1.450 1.00 79.31 211 LEU A CA 1
ATOM 1494 C C . LEU A 1 211 ? -21.164 -10.546 0.920 1.00 79.31 211 LEU A C 1
ATOM 1496 O O . LEU A 1 211 ? -21.297 -10.651 -0.300 1.00 79.31 211 LEU A O 1
ATOM 1500 N N . ASP A 1 212 ? -21.692 -11.385 1.819 1.00 63.66 212 ASP A N 1
ATOM 1501 C CA . ASP A 1 212 ? -22.660 -12.462 1.533 1.00 63.66 212 ASP A CA 1
ATOM 1502 C C . ASP A 1 212 ? -24.053 -11.915 1.154 1.00 63.66 212 ASP A C 1
ATOM 1504 O O . ASP A 1 212 ? -24.677 -12.489 0.228 1.00 63.66 212 ASP A O 1
#

pLDDT: mean 75.09, std 20.96, range [27.97, 97.5]

Secondary structure (DSSP, 8-state):
---------------------S---------HHHHHHHHHHHHHHHHHTT-HHHHHHHHHHHHHHHHHHHHHS-TT-TTSTTHHHHHHHHHHHHHH-TT-HHHHHHHHHHHHTSHHHHHHHHHHTT-S-HHHHHHHHHHHHHTTSTT--HHHHHHHHHSPPPP---S-----------PPPHHHHHHHHHHHHHHHHTT-HHHHHHHHHHH-